Protein AF-A0A7X2JEH6-F1 (afdb_monomer_lite)

Sequence (187 aa):
MKEHSWDKGKVTNEATCKEKGEKTYTCSICGDTKKEAIAVKEHSWDKGKVTKEATCKEKGEKVYTCKVCGDTKKEAIAAKEHEWVVSDDTDKDGWKVVTKATTTKEGSKERVCSICGEKETAVIAKLSADPAKPGNTDNKNNTDNKKNTKSSTVKTGDTMNIAYLVVLLAAAGGAAVIAAGRRKKNK

Secondary structure (DSSP, 8-state):
-----B-S-EEEE---SSS-EEEEEEBTTT--EEEEEEPPPPP-B-S-EEEE---SSS-EEEEEEBTTT--EEEEEEPPPPPPBP--TTS-TTSPEEEE---SSS-EEEEEEBTTT--EEEEEEPPPP-PPP-------------------------------------------------PPPPP-

Radius of gyration: 36.44 Å; chains: 1; bounding box: 68×78×106 Å

pLDDT: mean 78.27, std 26.34, range [26.92, 98.62]

Structure (mmCIF, N/CA/C/O backbone):
data_AF-A0A7X2JEH6-F1
#
_entry.id   AF-A0A7X2JEH6-F1
#
loop_
_atom_site.group_PDB
_atom_site.id
_atom_site.type_symbol
_atom_site.label_atom_id
_atom_site.label_alt_id
_atom_site.label_comp_id
_atom_site.label_asym_id
_atom_site.label_entity_id
_atom_site.label_seq_id
_atom_site.pdbx_PDB_ins_code
_atom_site.Cartn_x
_atom_site.Cartn_y
_atom_site.Cartn_z
_atom_site.occupancy
_atom_site.B_iso_or_equiv
_atom_site.auth_seq_id
_atom_site.auth_comp_id
_atom_site.auth_asym_id
_atom_site.auth_atom_id
_atom_site.pdbx_PDB_model_num
ATOM 1 N N . MET A 1 1 ? -8.703 -6.199 59.018 1.00 57.69 1 MET A N 1
ATOM 2 C CA . MET A 1 1 ? -8.762 -6.348 57.550 1.00 57.69 1 MET A CA 1
ATOM 3 C C . MET A 1 1 ? -10.201 -6.703 57.215 1.00 57.69 1 MET A C 1
ATOM 5 O O . MET A 1 1 ? -10.672 -7.702 57.738 1.00 57.69 1 MET A O 1
ATOM 9 N N . LYS A 1 2 ? -10.947 -5.837 56.513 1.00 77.00 2 LYS A N 1
ATOM 10 C CA . LYS A 1 2 ? -12.317 -6.182 56.101 1.00 77.00 2 LYS A CA 1
ATOM 11 C C . LYS A 1 2 ? -12.208 -7.203 54.974 1.00 77.00 2 LYS A C 1
ATOM 13 O O . LYS A 1 2 ? -11.559 -6.936 53.967 1.00 77.00 2 LYS A O 1
ATOM 18 N N . GLU A 1 3 ? -12.773 -8.381 55.189 1.00 87.75 3 GLU A N 1
ATOM 19 C CA . GLU A 1 3 ? -12.906 -9.388 54.145 1.00 87.75 3 GLU A CA 1
ATOM 20 C C . GLU A 1 3 ? -14.008 -8.946 53.177 1.00 87.75 3 GLU A C 1
ATOM 22 O O . GLU A 1 3 ? -15.080 -8.510 53.602 1.00 87.75 3 GLU A O 1
ATOM 27 N N . HIS A 1 4 ? -13.727 -9.002 51.877 1.00 92.00 4 HIS A N 1
ATOM 28 C CA . HIS A 1 4 ? -14.673 -8.609 50.838 1.00 92.00 4 HIS A CA 1
ATOM 29 C C . HIS A 1 4 ? -15.179 -9.844 50.092 1.00 92.00 4 HIS A C 1
ATOM 31 O O . HIS A 1 4 ? -14.384 -10.673 49.652 1.00 92.00 4 HIS A O 1
ATOM 37 N N . SER A 1 5 ? -16.495 -9.916 49.882 1.00 95.38 5 SER A N 1
ATOM 38 C CA . SER A 1 5 ? -17.135 -10.886 48.988 1.00 95.38 5 SER A CA 1
ATOM 39 C C . SER A 1 5 ? -17.574 -10.164 47.714 1.00 95.38 5 SER A C 1
ATOM 41 O O . SER A 1 5 ? -18.642 -9.553 47.661 1.00 95.38 5 SER A O 1
ATOM 43 N N . TRP A 1 6 ? -16.695 -10.155 46.712 1.00 96.44 6 TRP A N 1
ATOM 44 C CA . TRP A 1 6 ? -16.954 -9.513 45.423 1.00 96.44 6 TRP A CA 1
ATOM 45 C C . TRP A 1 6 ? -17.914 -10.350 44.575 1.00 96.44 6 TRP A C 1
ATOM 47 O O . TRP A 1 6 ? -17.797 -11.574 44.518 1.00 96.44 6 TRP A O 1
ATOM 57 N N . ASP A 1 7 ? -18.838 -9.687 43.883 1.00 95.69 7 ASP A N 1
ATOM 58 C CA . ASP A 1 7 ? -19.673 -10.329 42.871 1.00 95.69 7 ASP A CA 1
ATOM 59 C C . ASP A 1 7 ? -18.871 -10.736 41.612 1.00 95.69 7 ASP A C 1
ATOM 61 O O . ASP A 1 7 ? -17.646 -10.625 41.537 1.00 95.69 7 ASP A O 1
ATOM 65 N N . LYS A 1 8 ? -19.567 -11.223 40.577 1.00 95.88 8 LYS A N 1
ATOM 66 C CA . LYS A 1 8 ? -18.934 -11.619 39.301 1.00 95.88 8 LYS A CA 1
ATOM 67 C C . LYS A 1 8 ? -18.445 -10.423 38.461 1.00 95.88 8 LYS A C 1
ATOM 69 O O . LYS A 1 8 ? -17.823 -10.627 37.408 1.00 95.88 8 LYS A O 1
ATOM 74 N N . GLY A 1 9 ? -18.733 -9.200 38.906 1.00 95.62 9 GLY A N 1
ATOM 75 C CA . GLY A 1 9 ? -18.524 -7.953 38.192 1.00 95.62 9 GLY A CA 1
ATOM 76 C C . GLY A 1 9 ? -19.468 -7.772 37.003 1.00 95.62 9 GLY A C 1
ATOM 77 O O . GLY A 1 9 ? -19.778 -8.712 36.268 1.00 95.62 9 GLY A O 1
ATOM 78 N N . LYS A 1 10 ? -19.873 -6.530 36.759 1.00 96.94 10 LYS A N 1
ATOM 79 C CA . LYS A 1 10 ? -20.707 -6.115 35.630 1.00 96.94 10 LYS A CA 1
ATOM 80 C C . LYS A 1 10 ? -19.918 -5.192 34.713 1.00 96.94 10 LYS A C 1
ATOM 82 O O . LYS A 1 10 ? -19.270 -4.262 35.184 1.00 96.94 10 LYS A O 1
ATOM 87 N N . VAL A 1 11 ? -19.989 -5.424 33.402 1.00 97.25 11 VAL A N 1
ATOM 88 C CA . VAL A 1 11 ? -19.463 -4.461 32.425 1.00 97.25 11 VAL A CA 1
ATOM 89 C C . VAL A 1 11 ? -20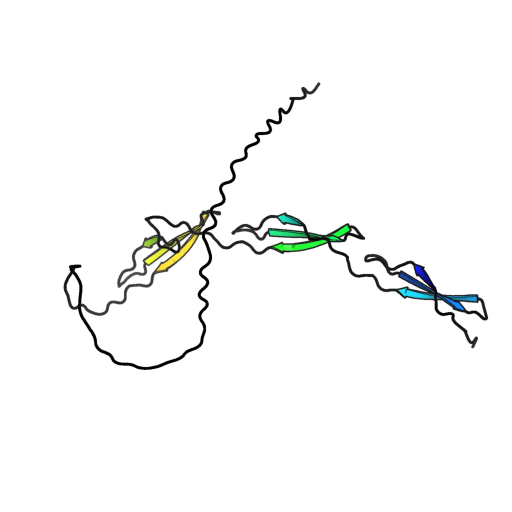.321 -3.199 32.505 1.00 97.25 11 VAL A C 1
ATOM 91 O O . VAL A 1 11 ? -21.534 -3.256 32.285 1.00 97.25 11 VAL A O 1
ATOM 94 N N . THR A 1 12 ? -19.698 -2.093 32.898 1.00 96.56 12 TH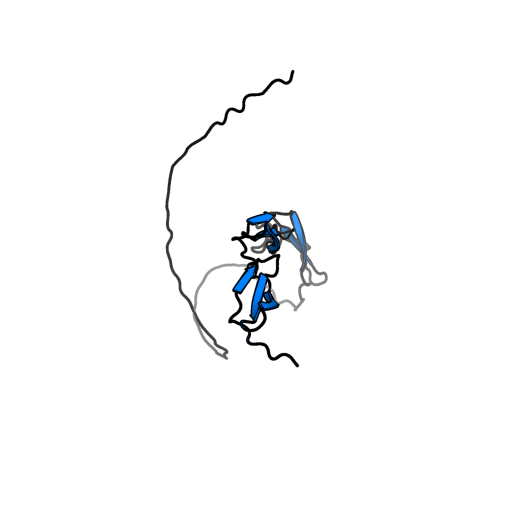R A N 1
ATOM 95 C CA . THR A 1 12 ? -20.327 -0.774 33.051 1.00 96.56 12 THR A CA 1
ATOM 96 C C . THR A 1 12 ? -20.019 0.137 31.874 1.00 96.56 12 THR A C 1
ATOM 98 O O . THR A 1 12 ? -20.843 0.985 31.547 1.00 96.56 12 THR A O 1
ATOM 101 N N . ASN A 1 13 ? -18.885 -0.078 31.204 1.00 95.56 13 ASN A N 1
ATOM 102 C CA . ASN A 1 13 ? -18.575 0.543 29.924 1.00 95.56 13 ASN A CA 1
ATOM 103 C C . ASN A 1 13 ? -18.015 -0.503 28.959 1.00 95.56 13 ASN A C 1
ATOM 105 O O . ASN A 1 13 ? -17.098 -1.251 29.311 1.00 95.56 13 ASN A O 1
ATOM 109 N N . GLU A 1 14 ? -18.550 -0.570 27.744 1.00 95.62 14 GLU A N 1
ATOM 110 C CA . GLU A 1 14 ? -18.027 -1.488 26.739 1.00 95.62 14 GLU A CA 1
ATOM 111 C C . GLU A 1 14 ? -16.725 -0.958 26.141 1.00 95.62 14 GLU A C 1
ATOM 113 O O . GLU A 1 14 ? -16.603 0.216 25.806 1.00 95.62 14 GLU A O 1
ATOM 118 N N . ALA A 1 15 ? -15.750 -1.846 25.950 1.00 96.50 15 ALA A N 1
ATOM 119 C CA . ALA A 1 15 ? -14.539 -1.481 25.231 1.00 96.50 15 ALA A CA 1
ATOM 120 C C . ALA A 1 15 ? -14.835 -1.222 23.746 1.00 96.50 15 ALA A C 1
ATOM 122 O O . ALA A 1 15 ? -15.567 -1.984 23.097 1.00 96.50 15 ALA A O 1
ATOM 123 N N . THR A 1 16 ? -14.194 -0.194 23.197 1.00 94.88 16 THR A N 1
ATOM 124 C CA . THR A 1 16 ? -14.160 0.115 21.762 1.00 94.88 16 THR A CA 1
ATOM 125 C C . THR A 1 16 ? -12.724 0.003 21.245 1.00 94.88 16 THR A C 1
ATOM 127 O O . THR A 1 16 ? -11.820 -0.386 21.982 1.00 94.88 16 THR A O 1
ATOM 130 N N . CYS A 1 17 ? -12.486 0.312 19.968 1.00 95.56 17 CYS A N 1
ATOM 131 C CA . CYS A 1 17 ? -11.122 0.364 19.426 1.00 95.56 17 CYS A CA 1
ATOM 132 C C . CYS A 1 17 ? -10.356 1.651 19.780 1.00 95.56 17 CYS A C 1
ATOM 134 O O . CYS A 1 17 ? -9.168 1.737 19.491 1.00 95.56 17 CYS A O 1
ATOM 136 N N . LYS A 1 18 ? -11.006 2.631 20.427 1.00 94.50 18 LYS A N 1
ATOM 137 C CA . LYS A 1 18 ? -10.361 3.850 20.954 1.00 94.50 18 LYS A CA 1
ATOM 138 C C . LYS A 1 18 ? -10.342 3.899 22.475 1.00 94.50 18 LYS A C 1
ATOM 140 O O . LYS A 1 18 ? -9.401 4.416 23.067 1.00 94.50 18 LYS A O 1
ATOM 145 N N . GLU A 1 19 ? -11.379 3.363 23.101 1.00 94.75 19 GLU A N 1
ATOM 146 C CA . GLU A 1 19 ? -11.627 3.532 24.526 1.00 94.75 19 GLU A CA 1
ATOM 147 C C . GLU A 1 19 ? -11.614 2.183 25.234 1.00 94.75 19 GLU A C 1
ATOM 149 O O . GLU A 1 19 ? -12.231 1.211 24.787 1.00 94.75 19 GLU A O 1
ATOM 154 N N . LYS A 1 20 ? -10.891 2.126 26.356 1.00 97.06 20 LYS A N 1
ATOM 155 C CA . LYS A 1 20 ? -10.929 0.974 27.256 1.00 97.06 20 LYS A CA 1
ATOM 156 C C . LYS A 1 20 ? -12.330 0.855 27.847 1.00 97.06 20 LYS A C 1
ATOM 158 O O . LYS A 1 20 ? -12.938 1.855 28.225 1.00 97.06 20 LYS A O 1
ATOM 163 N N . GLY A 1 21 ? -12.812 -0.375 27.956 1.00 96.88 21 GLY A N 1
ATOM 164 C CA . GLY A 1 21 ? -14.032 -0.657 28.701 1.00 96.88 21 GLY A CA 1
ATOM 165 C C . GLY A 1 21 ? -13.762 -0.681 30.202 1.00 96.88 21 GLY A C 1
ATOM 166 O O . GLY A 1 21 ? -12.620 -0.584 30.657 1.00 96.88 21 GLY A O 1
ATOM 167 N N . GLU A 1 22 ? -14.815 -0.877 30.980 1.00 98.12 22 GLU A N 1
ATOM 168 C CA . GLU A 1 22 ? -14.738 -0.950 32.433 1.00 98.12 22 GLU A CA 1
ATOM 169 C C . GLU A 1 22 ? -15.672 -2.037 32.961 1.00 98.12 22 GLU A C 1
ATOM 171 O O . GLU A 1 22 ? -16.829 -2.156 32.543 1.00 98.12 22 GLU A O 1
ATOM 176 N N . LYS A 1 23 ? -15.155 -2.828 33.901 1.00 98.06 23 LYS A N 1
ATOM 177 C CA . LYS A 1 23 ? -15.916 -3.799 34.676 1.00 98.06 23 LYS A CA 1
ATOM 178 C C . LYS A 1 23 ? -15.916 -3.377 36.139 1.00 98.06 23 LYS A C 1
ATOM 180 O O . LYS A 1 23 ? -14.855 -3.210 36.734 1.00 98.06 23 LYS A O 1
ATOM 185 N N . THR A 1 24 ? -17.100 -3.216 36.714 1.00 98.00 24 THR A N 1
ATOM 186 C CA . THR A 1 24 ? -17.278 -2.827 38.117 1.00 98.00 24 THR A CA 1
ATOM 187 C C . THR A 1 24 ? -17.723 -4.032 38.928 1.00 98.00 24 THR A C 1
ATOM 189 O O . THR A 1 24 ? -18.643 -4.738 38.520 1.00 98.00 24 THR A O 1
ATOM 192 N N . TYR A 1 25 ? -17.078 -4.257 40.066 1.00 97.44 25 TYR A N 1
ATOM 193 C CA . TYR A 1 25 ? -17.430 -5.284 41.040 1.00 97.44 25 TYR A CA 1
ATOM 194 C C . TYR A 1 25 ? -18.003 -4.620 42.275 1.00 97.44 25 TYR A C 1
ATOM 196 O O . TYR A 1 25 ? -17.475 -3.597 42.717 1.00 97.44 25 TYR A O 1
ATOM 204 N N . THR A 1 26 ? -19.019 -5.243 42.854 1.00 96.88 26 THR A N 1
ATOM 205 C CA . THR A 1 26 ? -19.667 -4.759 44.073 1.00 96.88 26 THR A CA 1
ATOM 206 C C . THR A 1 26 ? -19.508 -5.801 45.169 1.00 96.88 26 THR A C 1
ATOM 208 O O . THR A 1 26 ? -19.739 -6.991 44.946 1.00 96.88 26 THR A O 1
ATOM 211 N N . CYS A 1 27 ? -19.088 -5.370 46.357 1.00 96.69 27 CYS A N 1
ATOM 212 C CA . CYS A 1 27 ? -19.036 -6.239 47.525 1.00 96.69 27 CYS A CA 1
ATOM 213 C C . CYS A 1 27 ? -20.449 -6.433 48.082 1.00 96.69 27 CYS A C 1
ATOM 215 O O . CYS A 1 27 ? -21.100 -5.465 48.475 1.00 96.69 27 CYS A O 1
ATOM 217 N N . SER A 1 28 ? -20.910 -7.678 48.178 1.00 94.88 28 SER A N 1
ATOM 218 C CA . SER A 1 28 ? -22.249 -8.003 48.692 1.00 94.88 28 SER A CA 1
ATOM 219 C C . SER A 1 28 ? -22.417 -7.727 50.193 1.00 94.88 28 SER A C 1
ATOM 221 O O . SER A 1 28 ? -23.542 -7.590 50.664 1.00 94.88 28 SER A O 1
ATOM 223 N N . ILE A 1 29 ? -21.310 -7.626 50.939 1.00 94.75 29 ILE A N 1
ATOM 224 C CA . ILE A 1 29 ? -21.308 -7.437 52.398 1.00 94.75 29 ILE A CA 1
ATOM 225 C C . ILE A 1 29 ? -21.364 -5.950 52.779 1.00 94.75 29 ILE A C 1
ATOM 227 O O . ILE A 1 29 ? -22.093 -5.580 53.693 1.00 94.75 29 ILE A O 1
ATOM 231 N N . CYS A 1 30 ? -20.575 -5.094 52.117 1.00 94.56 30 CYS A N 1
ATOM 232 C CA . CYS A 1 30 ? -20.409 -3.684 52.504 1.00 94.56 30 CYS A CA 1
ATOM 233 C C . CYS A 1 30 ? -20.821 -2.664 51.435 1.00 94.56 30 CYS A C 1
ATOM 235 O O . CYS A 1 30 ? -20.855 -1.476 51.736 1.00 94.56 30 CYS A O 1
ATOM 237 N N . GLY A 1 31 ? -21.119 -3.095 50.206 1.00 93.81 31 GLY A N 1
ATOM 238 C CA . GLY A 1 31 ? -21.505 -2.203 49.108 1.00 93.81 31 GLY A CA 1
ATOM 239 C C . GLY A 1 31 ? -20.349 -1.453 48.437 1.00 93.81 31 GLY A C 1
ATOM 240 O O . GLY A 1 31 ? -20.587 -0.752 47.455 1.00 93.81 31 GLY A O 1
ATOM 241 N N . ASP A 1 32 ? -19.109 -1.612 48.912 1.00 95.88 32 ASP A N 1
ATOM 242 C CA . ASP A 1 32 ? -17.932 -1.022 48.265 1.00 95.88 32 ASP A CA 1
ATOM 243 C C . ASP A 1 32 ? -17.795 -1.511 46.818 1.00 95.88 32 ASP A C 1
ATOM 245 O O . ASP A 1 32 ? -18.173 -2.642 46.488 1.00 95.88 32 ASP A O 1
ATOM 249 N N . THR A 1 33 ? -17.206 -0.673 45.960 1.00 96.50 33 THR A N 1
ATOM 250 C CA . THR A 1 33 ? -16.983 -0.999 44.548 1.00 96.50 33 THR A CA 1
ATOM 251 C C . THR A 1 33 ? -15.508 -0.956 44.179 1.00 96.50 33 THR A C 1
ATOM 253 O O . THR A 1 33 ? -14.739 -0.143 44.693 1.00 96.50 33 THR A O 1
ATOM 256 N N . LYS A 1 34 ? -15.111 -1.826 43.248 1.00 95.94 34 LYS A N 1
ATOM 257 C CA . LYS A 1 34 ? -13.814 -1.746 42.565 1.00 95.94 34 LYS A CA 1
ATOM 258 C C . LYS A 1 34 ? -14.006 -1.823 41.057 1.00 95.94 34 LYS A C 1
ATOM 260 O O . LYS A 1 34 ? -14.942 -2.462 40.577 1.00 95.94 34 LYS A O 1
ATOM 265 N N . LYS A 1 35 ? -13.105 -1.189 40.314 1.00 97.56 35 LYS A N 1
ATOM 266 C CA . LYS A 1 35 ? -13.140 -1.110 38.851 1.00 97.56 35 LYS A CA 1
ATOM 267 C C . LYS A 1 35 ? -11.915 -1.789 38.261 1.00 97.56 35 LYS A C 1
ATOM 269 O O . LYS A 1 35 ? -10.803 -1.594 38.744 1.00 97.56 35 LYS A O 1
ATOM 274 N N . GLU A 1 36 ? -12.127 -2.556 37.203 1.00 97.69 36 GLU A N 1
ATOM 275 C CA . GLU A 1 36 ? -11.070 -3.161 36.397 1.00 97.69 36 GLU A CA 1
ATOM 276 C C . GLU A 1 36 ? -11.237 -2.722 34.940 1.00 97.69 36 GLU A C 1
ATOM 278 O O . GLU A 1 36 ? -12.339 -2.742 34.385 1.00 97.69 36 GLU A O 1
ATOM 283 N N . ALA A 1 37 ? -10.135 -2.302 34.321 1.00 97.56 37 ALA A N 1
ATOM 284 C CA . ALA A 1 37 ? -10.135 -1.856 32.934 1.00 97.56 37 ALA A CA 1
ATOM 285 C C . ALA A 1 37 ? -10.199 -3.049 31.972 1.00 97.56 37 ALA A C 1
ATOM 287 O O . ALA A 1 37 ? -9.477 -4.033 32.130 1.00 97.56 37 ALA A O 1
ATOM 288 N N . ILE A 1 38 ? -11.012 -2.922 30.927 1.00 97.56 38 ILE A N 1
ATOM 289 C CA . ILE A 1 38 ? -11.079 -3.864 29.807 1.00 97.56 38 ILE A CA 1
ATOM 290 C C . ILE A 1 38 ? -10.259 -3.269 28.661 1.00 97.56 38 ILE A C 1
ATOM 292 O O . ILE A 1 38 ? -10.460 -2.112 28.288 1.00 97.56 38 ILE A O 1
ATOM 296 N N . ALA A 1 39 ? -9.323 -4.041 28.106 1.00 97.44 39 ALA A N 1
ATOM 297 C CA . ALA A 1 39 ? -8.496 -3.592 26.988 1.00 97.44 39 ALA A CA 1
ATOM 298 C C . ALA A 1 39 ? -9.346 -3.174 25.775 1.00 97.44 39 ALA A C 1
ATOM 300 O O . ALA A 1 39 ? -10.467 -3.652 25.589 1.00 97.44 39 ALA A O 1
ATOM 301 N N . VAL A 1 40 ? -8.797 -2.278 24.953 1.00 97.44 40 VAL A N 1
ATOM 302 C CA . VAL A 1 40 ? -9.432 -1.868 23.696 1.00 97.44 40 VAL A CA 1
ATOM 303 C C . VAL A 1 40 ? -9.620 -3.068 22.770 1.00 97.44 40 VAL A C 1
ATOM 305 O O . VAL A 1 40 ? -8.843 -4.023 22.793 1.00 97.44 40 VAL A O 1
ATOM 308 N N . LYS A 1 41 ? -10.655 -3.003 21.938 1.00 96.38 41 LYS A N 1
ATOM 309 C CA . LYS A 1 41 ? -10.872 -3.966 20.856 1.00 96.38 41 LYS A CA 1
ATOM 310 C C . LYS A 1 41 ? -9.960 -3.635 19.676 1.00 96.38 41 LYS A C 1
ATOM 312 O O . LYS A 1 41 ? -9.564 -2.488 19.486 1.00 96.38 41 LYS A O 1
ATOM 317 N N . GLU A 1 42 ? -9.680 -4.622 18.839 1.00 96.62 42 GLU A N 1
ATOM 318 C CA . GLU A 1 42 ? -9.003 -4.368 17.569 1.00 96.62 42 GLU A CA 1
ATOM 319 C C . GLU A 1 42 ? -9.879 -3.525 16.627 1.00 96.62 42 GLU A C 1
ATOM 321 O O . GLU A 1 42 ? -11.114 -3.544 16.693 1.00 96.62 42 GLU A O 1
ATOM 326 N N . HIS A 1 43 ? -9.244 -2.768 15.730 1.00 97.50 43 HIS A N 1
ATOM 327 C CA . HIS A 1 43 ? -9.971 -2.005 14.719 1.00 97.50 43 HIS A CA 1
ATOM 328 C C . HIS A 1 43 ? -10.664 -2.937 13.715 1.00 97.50 43 HIS A C 1
ATOM 330 O O . HIS A 1 43 ? -10.052 -3.836 13.139 1.00 97.50 43 HIS A O 1
ATOM 336 N N . SER A 1 44 ? -11.935 -2.654 13.429 1.00 96.94 44 SER A N 1
ATOM 337 C CA . SER A 1 44 ? -12.685 -3.303 12.352 1.00 96.94 44 SER A CA 1
ATOM 338 C C . SER A 1 44 ? -12.493 -2.530 11.047 1.00 96.94 44 SER A C 1
ATOM 340 O O . SER A 1 44 ? -13.256 -1.615 10.731 1.00 96.94 44 SER A O 1
ATOM 342 N N . TRP A 1 45 ? -11.432 -2.856 10.311 1.00 98.19 45 TRP A N 1
ATOM 343 C CA . TRP A 1 45 ? -11.108 -2.205 9.040 1.00 98.19 45 TRP A CA 1
ATOM 344 C C . TRP A 1 45 ? -12.117 -2.554 7.929 1.00 98.19 45 TRP A C 1
ATOM 346 O O . TRP A 1 45 ? -12.699 -3.642 7.888 1.00 98.19 45 TRP A O 1
ATOM 356 N N . ASP A 1 46 ? -12.348 -1.619 7.009 1.00 98.00 46 ASP A N 1
ATOM 357 C CA . ASP A 1 46 ? -13.062 -1.869 5.757 1.00 98.00 46 ASP A CA 1
ATOM 358 C C . ASP A 1 46 ? -12.208 -2.636 4.728 1.00 98.00 46 ASP A C 1
ATOM 360 O O . ASP A 1 46 ? -11.135 -3.154 5.031 1.00 98.00 46 ASP A O 1
ATOM 364 N N . LYS A 1 47 ? -12.708 -2.764 3.491 1.00 97.81 47 LYS A N 1
ATOM 365 C CA . LYS A 1 47 ? -11.985 -3.453 2.404 1.00 97.81 47 LYS A CA 1
ATOM 366 C C . LYS A 1 47 ? -10.787 -2.650 1.868 1.00 97.81 47 LYS A C 1
ATOM 368 O O . LYS A 1 47 ? -10.047 -3.145 1.012 1.00 97.81 47 LYS A O 1
ATOM 373 N N . GLY A 1 48 ? -10.616 -1.421 2.345 1.00 97.94 48 GLY A N 1
ATOM 374 C CA . GLY A 1 48 ? -9.690 -0.443 1.815 1.00 97.94 48 GLY A CA 1
ATOM 375 C C . GLY A 1 48 ? -10.113 0.103 0.454 1.00 97.94 48 GLY A C 1
ATOM 376 O O . GLY A 1 48 ? -10.723 -0.583 -0.370 1.00 97.94 48 GLY A O 1
ATOM 377 N N . LYS A 1 49 ? -9.733 1.347 0.186 1.00 98.00 49 LYS A N 1
ATOM 378 C CA . LYS A 1 49 ? -9.924 2.031 -1.091 1.00 98.00 49 LYS A CA 1
ATOM 379 C C . LYS A 1 49 ? -8.571 2.434 -1.657 1.00 98.00 49 LYS A C 1
ATOM 381 O O . LYS A 1 49 ? -7.769 3.032 -0.946 1.00 98.00 49 LYS A O 1
ATOM 386 N N . VAL A 1 50 ? -8.329 2.149 -2.936 1.00 98.25 50 VAL A N 1
ATOM 387 C CA . VAL A 1 50 ? -7.168 2.715 -3.636 1.00 98.25 50 VAL A CA 1
ATOM 388 C C . VAL A 1 50 ? -7.395 4.221 -3.776 1.00 98.25 50 VAL A C 1
ATOM 390 O O . VAL A 1 50 ? -8.403 4.672 -4.336 1.00 98.25 50 VAL A O 1
ATOM 393 N N . THR A 1 51 ? -6.510 5.001 -3.163 1.00 97.94 51 THR A N 1
ATOM 394 C CA . THR A 1 51 ? -6.521 6.471 -3.196 1.00 97.94 51 THR A CA 1
ATOM 395 C C . THR A 1 51 ? -5.499 7.009 -4.182 1.00 97.94 51 THR A C 1
ATOM 397 O O . THR A 1 51 ? -5.698 8.094 -4.723 1.00 97.94 51 THR A O 1
ATOM 400 N N . LYS A 1 52 ? -4.446 6.233 -4.454 1.00 97.69 52 LYS A N 1
ATOM 401 C CA . LYS A 1 52 ? -3.439 6.528 -5.466 1.00 97.69 52 LYS A CA 1
ATOM 402 C C . LYS A 1 52 ? -3.116 5.254 -6.238 1.00 97.69 52 LYS A C 1
ATOM 404 O O . LYS A 1 52 ? -2.651 4.280 -5.653 1.00 97.69 52 LYS A O 1
ATOM 409 N N . GLU A 1 53 ? -3.362 5.261 -7.541 1.00 97.00 53 GLU A N 1
ATOM 410 C CA . GLU A 1 53 ? -2.970 4.154 -8.414 1.00 97.00 53 GLU A CA 1
ATOM 411 C C . GLU A 1 53 ? -1.443 4.080 -8.526 1.00 97.00 53 GLU A C 1
ATOM 413 O O . GLU A 1 53 ? -0.763 5.106 -8.594 1.00 97.00 53 GLU A O 1
ATOM 418 N N . ALA A 1 54 ? -0.902 2.864 -8.545 1.00 97.56 54 ALA A N 1
ATOM 419 C CA . ALA A 1 54 ? 0.524 2.662 -8.763 1.00 97.56 54 ALA A CA 1
ATOM 420 C C . ALA A 1 54 ? 0.890 2.873 -10.239 1.00 97.56 54 ALA A C 1
ATOM 422 O O . ALA A 1 54 ? 0.188 2.412 -11.147 1.00 97.56 54 ALA A O 1
ATOM 423 N N . THR A 1 55 ? 2.030 3.519 -10.469 1.00 95.50 55 THR A N 1
ATOM 424 C CA . THR A 1 55 ? 2.653 3.686 -11.788 1.00 95.50 55 THR A CA 1
ATOM 425 C C . THR A 1 55 ? 4.029 3.026 -11.789 1.00 95.50 55 THR A C 1
ATOM 427 O O . THR A 1 55 ? 4.481 2.542 -10.753 1.00 95.50 55 THR A O 1
ATOM 430 N N . CYS A 1 56 ? 4.715 2.990 -12.932 1.00 95.81 56 CYS A N 1
ATOM 431 C CA . CYS A 1 56 ? 6.091 2.486 -12.987 1.00 95.81 56 CYS A CA 1
ATOM 432 C C . CYS A 1 56 ? 7.115 3.407 -12.304 1.00 95.81 56 CYS A C 1
ATOM 434 O O . CYS A 1 56 ? 8.223 2.981 -12.014 1.00 95.81 56 CYS A O 1
ATOM 436 N N . LYS A 1 57 ? 6.736 4.655 -11.995 1.00 94.44 57 LYS A N 1
ATOM 437 C CA . LYS A 1 57 ? 7.598 5.626 -11.306 1.00 94.44 57 LYS A CA 1
ATOM 438 C C . LYS A 1 57 ? 7.244 5.795 -9.832 1.00 94.44 57 LYS A C 1
ATOM 440 O O . LYS A 1 57 ? 8.101 6.103 -9.008 1.00 94.44 57 LYS A O 1
ATOM 445 N N . GLU A 1 58 ? 5.971 5.623 -9.491 1.00 95.69 58 GLU A N 1
ATOM 446 C CA . GLU A 1 58 ? 5.456 5.925 -8.163 1.00 95.69 58 GLU A CA 1
ATOM 447 C C . GLU A 1 58 ? 4.654 4.761 -7.591 1.00 95.69 58 GLU A C 1
ATOM 449 O O . GLU A 1 58 ? 3.769 4.199 -8.240 1.00 95.69 58 GLU A O 1
ATOM 454 N N . LYS A 1 59 ? 4.918 4.456 -6.319 1.00 97.75 59 LYS A N 1
ATOM 455 C CA . LYS A 1 59 ? 4.073 3.563 -5.526 1.00 97.75 59 LYS A CA 1
ATOM 456 C C . LYS A 1 59 ? 2.659 4.143 -5.413 1.00 97.75 59 LYS A C 1
ATOM 458 O O . LYS A 1 59 ? 2.481 5.354 -5.251 1.00 97.75 59 LYS A O 1
ATOM 463 N N . GLY A 1 60 ? 1.672 3.257 -5.471 1.00 97.94 60 GLY A N 1
ATOM 464 C CA . GLY A 1 60 ? 0.285 3.582 -5.166 1.00 97.94 60 GLY A CA 1
ATOM 465 C C . GLY A 1 60 ? 0.012 3.565 -3.661 1.00 97.94 60 GLY A C 1
ATOM 466 O O . GLY A 1 60 ? 0.885 3.257 -2.848 1.00 97.94 60 GLY A O 1
ATOM 467 N N . GLU A 1 61 ? -1.223 3.865 -3.281 1.00 98.56 61 GLU A N 1
ATOM 468 C CA . GLU A 1 61 ? -1.677 3.912 -1.892 1.00 98.56 61 GLU A CA 1
ATOM 469 C C . GLU A 1 61 ? -3.096 3.349 -1.774 1.00 98.56 61 GLU A C 1
ATOM 471 O O . GLU A 1 61 ? -3.995 3.695 -2.550 1.00 98.56 61 GLU A O 1
ATOM 476 N N . LYS A 1 62 ? -3.294 2.499 -0.764 1.00 98.56 62 LYS A N 1
ATOM 477 C CA . LYS A 1 62 ? -4.597 2.002 -0.331 1.00 98.56 62 LYS A CA 1
ATOM 478 C C . LYS A 1 62 ? -4.872 2.465 1.094 1.00 98.56 62 LYS A C 1
ATOM 480 O O . LYS A 1 62 ? -4.038 2.285 1.978 1.00 98.56 62 LYS A O 1
ATOM 485 N N . VAL A 1 63 ? -6.047 3.036 1.324 1.00 98.62 63 VAL A N 1
ATOM 486 C CA . VAL A 1 63 ? -6.469 3.539 2.636 1.00 98.62 63 VAL A CA 1
ATOM 487 C C . VAL A 1 63 ? -7.588 2.672 3.174 1.00 98.62 63 VAL A C 1
ATOM 489 O O . VAL A 1 63 ? -8.578 2.460 2.480 1.00 98.62 63 VAL A O 1
ATOM 492 N N . TYR A 1 64 ? -7.439 2.204 4.408 1.00 98.56 64 TYR A N 1
ATOM 493 C CA . TYR A 1 64 ? -8.470 1.481 5.144 1.00 98.56 64 TYR A CA 1
ATOM 494 C C . TYR A 1 64 ? -9.069 2.389 6.196 1.0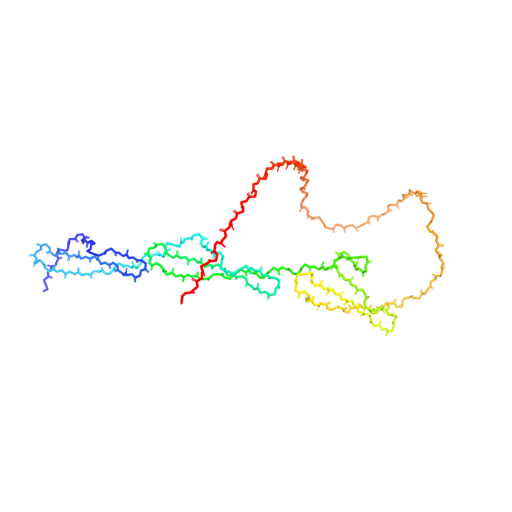0 98.56 64 TYR A C 1
ATOM 496 O O . TYR A 1 64 ? -8.334 3.114 6.865 1.00 98.56 64 TYR A O 1
ATOM 504 N N . THR A 1 65 ? -10.380 2.292 6.377 1.00 98.38 65 THR A N 1
ATOM 505 C CA . THR A 1 65 ? -11.106 3.042 7.405 1.00 98.38 65 THR A CA 1
ATOM 506 C C . THR A 1 65 ? -11.696 2.077 8.416 1.00 98.38 65 THR A C 1
ATOM 508 O O . THR A 1 65 ? -12.324 1.082 8.047 1.00 98.38 65 THR A O 1
ATOM 511 N N . CYS A 1 66 ? -11.496 2.341 9.705 1.00 98.06 66 CYS A N 1
ATOM 512 C CA . CYS A 1 66 ? -12.161 1.578 10.746 1.00 98.06 66 CYS A CA 1
ATOM 513 C C . CYS A 1 66 ? -13.647 1.943 10.763 1.00 98.06 66 CYS A C 1
ATOM 515 O O . CYS A 1 66 ? -14.014 3.097 10.982 1.00 98.06 66 CYS A O 1
ATOM 517 N N . LYS A 1 67 ? -14.510 0.941 10.593 1.00 96.56 67 LYS A N 1
ATOM 518 C CA . LYS A 1 67 ? -15.970 1.112 10.537 1.00 96.56 67 LYS A CA 1
ATOM 519 C C . LYS A 1 67 ? -16.582 1.572 11.860 1.00 96.56 67 LYS A C 1
ATOM 521 O O . LYS A 1 67 ? -17.722 2.016 11.871 1.00 96.56 67 LYS A O 1
ATOM 526 N N . VAL A 1 68 ? -15.847 1.420 12.962 1.00 94.88 68 VAL A N 1
ATOM 527 C CA . VAL A 1 68 ? -16.318 1.754 14.313 1.00 94.88 68 VAL A CA 1
ATOM 528 C C . VAL A 1 68 ? -15.916 3.174 14.705 1.00 94.88 68 VAL A C 1
ATOM 530 O O . VAL A 1 68 ? -16.753 3.926 15.185 1.00 94.88 68 VAL A O 1
ATOM 533 N N . CYS A 1 69 ? -14.647 3.551 14.518 1.00 95.50 69 CYS A N 1
ATOM 534 C CA . CYS A 1 69 ? -14.106 4.805 15.056 1.00 95.50 69 CYS A CA 1
ATOM 535 C C . CYS A 1 69 ? -13.669 5.835 14.006 1.00 95.50 69 CYS A C 1
ATOM 537 O O . CYS A 1 69 ? -13.249 6.931 14.387 1.00 95.50 69 CYS A O 1
ATOM 539 N N . GLY A 1 70 ? -13.705 5.480 12.718 1.00 96.44 70 GLY A N 1
ATOM 540 C CA . GLY A 1 70 ? -13.298 6.350 11.613 1.00 96.44 70 GLY A CA 1
ATOM 541 C C . GLY A 1 70 ? -11.788 6.537 11.443 1.00 96.44 70 GLY A C 1
ATOM 542 O O . GLY A 1 70 ? -11.381 7.258 10.536 1.00 96.44 70 GLY A O 1
ATOM 543 N N . ASP A 1 71 ? -10.951 5.902 12.270 1.00 97.31 71 ASP A N 1
ATOM 544 C CA . ASP A 1 71 ? -9.497 5.973 12.086 1.00 97.31 71 ASP A CA 1
ATOM 545 C C . ASP A 1 71 ? -9.091 5.370 10.750 1.00 97.31 71 ASP A C 1
ATOM 547 O O . ASP A 1 71 ? -9.770 4.488 10.215 1.00 97.31 71 ASP A O 1
ATOM 551 N N . THR A 1 72 ? -7.959 5.832 10.225 1.00 97.94 72 THR A N 1
ATOM 552 C CA . THR A 1 72 ? -7.448 5.370 8.939 1.00 97.94 72 THR A CA 1
ATOM 553 C C . THR A 1 72 ? -6.058 4.778 9.073 1.00 97.94 72 THR A C 1
ATOM 555 O O . THR A 1 72 ? -5.245 5.230 9.878 1.00 97.94 72 THR A O 1
ATOM 558 N N . LYS A 1 73 ? -5.776 3.766 8.252 1.00 97.75 73 LYS A N 1
ATOM 559 C CA . LYS A 1 73 ? -4.417 3.269 8.021 1.00 97.75 73 LYS A CA 1
ATOM 560 C C . LYS A 1 73 ? -4.122 3.232 6.529 1.00 97.75 73 LYS A C 1
ATOM 562 O O . LYS A 1 73 ? -5.024 3.032 5.714 1.00 97.75 73 LYS A O 1
ATOM 567 N N . LYS A 1 74 ? -2.853 3.418 6.181 1.00 98.31 74 LYS A N 1
ATOM 568 C CA . LYS A 1 74 ? -2.370 3.460 4.800 1.00 98.31 74 LYS A CA 1
ATOM 569 C C . LYS A 1 74 ? -1.463 2.272 4.532 1.00 98.31 74 LYS A C 1
ATOM 571 O O . LYS A 1 74 ? -0.599 1.963 5.346 1.00 98.31 74 LYS A O 1
ATOM 576 N N . GLU A 1 75 ? -1.637 1.649 3.378 1.00 98.25 75 GLU A N 1
ATOM 577 C CA . GLU A 1 75 ? -0.743 0.616 2.864 1.00 98.25 75 GLU A CA 1
ATOM 578 C C . GLU A 1 75 ? -0.248 1.028 1.477 1.00 98.25 75 GLU A C 1
ATOM 580 O O . GLU A 1 75 ? -1.022 1.474 0.625 1.00 98.25 75 GLU A O 1
ATOM 585 N N . ALA A 1 76 ? 1.061 0.904 1.259 1.00 98.06 76 ALA A N 1
ATOM 586 C CA . ALA A 1 76 ? 1.672 1.209 -0.026 1.00 98.06 76 ALA A CA 1
ATOM 587 C C . ALA A 1 76 ? 1.403 0.077 -1.025 1.00 98.06 76 ALA A C 1
ATOM 589 O O . ALA A 1 76 ? 1.574 -1.098 -0.707 1.00 98.06 76 ALA A O 1
ATOM 590 N N . ILE A 1 77 ? 1.042 0.443 -2.252 1.00 98.12 77 ILE A N 1
ATOM 591 C CA . ILE A 1 77 ? 0.951 -0.477 -3.387 1.00 98.12 77 ILE A CA 1
ATOM 592 C C . ILE A 1 77 ? 2.264 -0.351 -4.159 1.00 98.12 77 ILE A C 1
ATOM 594 O O . ILE A 1 77 ? 2.675 0.762 -4.490 1.00 98.12 77 ILE A O 1
ATOM 598 N N . ALA A 1 78 ? 2.946 -1.468 -4.420 1.00 97.50 78 ALA A N 1
ATOM 599 C CA . ALA A 1 78 ? 4.211 -1.455 -5.152 1.00 97.50 78 ALA A CA 1
ATOM 600 C C . ALA A 1 78 ? 4.068 -0.748 -6.511 1.00 97.50 78 ALA A C 1
ATOM 602 O O . ALA A 1 78 ? 3.010 -0.808 -7.139 1.00 97.50 78 ALA A O 1
ATOM 603 N N . ALA A 1 79 ? 5.133 -0.068 -6.941 1.00 97.12 79 ALA A N 1
ATOM 604 C CA . ALA A 1 79 ? 5.202 0.484 -8.288 1.00 97.12 79 ALA A CA 1
ATOM 605 C C . ALA A 1 79 ? 5.069 -0.653 -9.310 1.00 97.12 79 ALA A C 1
ATOM 607 O O . ALA A 1 79 ? 5.467 -1.789 -9.045 1.00 97.12 79 ALA A O 1
ATOM 608 N N . LYS A 1 80 ? 4.486 -0.340 -10.463 1.00 96.25 80 LYS A N 1
ATOM 609 C CA . LYS A 1 80 ? 4.412 -1.288 -11.575 1.00 96.25 80 LYS A CA 1
ATOM 610 C C . LYS A 1 80 ? 5.801 -1.466 -12.182 1.00 96.25 80 LYS A C 1
ATOM 612 O O . LYS A 1 80 ? 6.659 -0.600 -12.043 1.00 96.25 80 LYS A O 1
ATOM 617 N N . GLU A 1 81 ? 6.016 -2.571 -12.874 1.00 94.75 81 GLU A N 1
ATOM 618 C CA . GLU A 1 81 ? 7.227 -2.723 -13.675 1.00 94.75 81 GLU A CA 1
ATOM 619 C C . GLU A 1 81 ? 7.174 -1.799 -14.899 1.00 94.75 81 GLU A C 1
ATOM 621 O O . GLU A 1 81 ? 6.097 -1.381 -15.340 1.00 94.75 81 GLU A O 1
ATOM 626 N N . HIS A 1 82 ? 8.344 -1.443 -15.429 1.00 95.25 82 HIS A N 1
ATOM 627 C CA . HIS A 1 82 ? 8.415 -0.695 -16.677 1.00 95.25 82 HIS A CA 1
ATOM 628 C C . HIS A 1 82 ? 7.964 -1.571 -17.840 1.00 95.25 82 HIS A C 1
ATOM 630 O O . HIS A 1 82 ? 8.461 -2.678 -18.039 1.00 95.25 82 HIS A O 1
ATOM 636 N N . GLU A 1 83 ? 7.059 -1.029 -18.642 1.00 95.69 83 GLU A N 1
ATOM 637 C CA . GLU A 1 83 ? 6.698 -1.592 -19.934 1.00 95.69 83 GLU A CA 1
ATOM 638 C C . GLU A 1 83 ? 7.611 -0.979 -20.997 1.00 95.69 83 GLU A C 1
ATOM 640 O O . GLU A 1 83 ? 7.643 0.243 -21.148 1.00 95.69 83 GLU A O 1
ATOM 645 N N . TRP A 1 84 ? 8.405 -1.800 -21.681 1.00 97.12 84 TRP A N 1
ATOM 646 C CA . TRP A 1 84 ? 9.431 -1.340 -22.622 1.00 97.12 84 TRP A CA 1
ATOM 647 C C . TRP A 1 84 ? 8.898 -1.269 -24.053 1.00 97.12 84 TRP A C 1
ATOM 649 O O . TRP A 1 84 ? 8.123 -2.121 -24.480 1.00 97.12 84 TRP A O 1
ATOM 659 N N . VAL A 1 85 ? 9.334 -0.261 -24.813 1.00 96.62 85 VAL A N 1
ATOM 660 C CA . VAL A 1 85 ? 8.944 -0.092 -26.220 1.00 96.62 85 VAL A CA 1
ATOM 661 C C . VAL A 1 85 ? 9.577 -1.184 -27.090 1.00 96.62 85 VAL A C 1
ATOM 663 O O . VAL A 1 85 ? 10.797 -1.232 -27.260 1.00 96.62 85 VAL A O 1
ATOM 666 N N . VAL A 1 86 ? 8.732 -2.023 -27.693 1.00 97.44 86 VAL A N 1
ATOM 667 C CA . VAL A 1 86 ? 9.117 -3.026 -28.696 1.00 97.44 86 VAL A CA 1
ATOM 668 C C . VAL A 1 86 ? 8.689 -2.543 -30.084 1.00 97.44 86 VAL A C 1
ATOM 670 O O . VAL A 1 86 ? 7.535 -2.176 -30.291 1.00 97.44 86 VAL A O 1
ATOM 673 N N . SER A 1 87 ? 9.631 -2.499 -31.022 1.00 95.50 87 SER A N 1
ATOM 674 C CA . SER A 1 87 ? 9.475 -1.973 -32.384 1.00 95.50 87 SER A CA 1
ATOM 675 C C . SER A 1 87 ? 10.458 -2.666 -33.330 1.00 95.50 87 SER A C 1
ATOM 677 O O . SER A 1 87 ? 11.319 -3.407 -32.865 1.00 95.50 87 SER A O 1
ATOM 679 N N . ASP A 1 88 ? 10.392 -2.378 -34.631 1.00 96.81 88 ASP A N 1
ATOM 680 C CA . ASP A 1 88 ? 11.318 -2.950 -35.626 1.00 96.81 88 ASP A CA 1
ATOM 681 C C . ASP A 1 88 ? 12.801 -2.624 -35.340 1.00 96.81 88 ASP A C 1
ATOM 683 O O . ASP A 1 88 ? 13.695 -3.367 -35.744 1.00 96.81 88 ASP A O 1
ATOM 687 N N . ASP A 1 89 ? 13.064 -1.543 -34.597 1.00 94.25 89 ASP A N 1
ATOM 688 C CA . ASP A 1 89 ? 14.406 -1.103 -34.196 1.00 94.25 89 ASP A CA 1
ATOM 689 C C . ASP A 1 89 ? 14.881 -1.689 -32.852 1.00 94.25 89 ASP A C 1
ATOM 691 O O . ASP A 1 89 ? 15.995 -1.386 -32.405 1.00 94.25 89 ASP A O 1
ATOM 695 N N . THR A 1 90 ? 14.047 -2.471 -32.162 1.00 96.81 90 THR A N 1
ATOM 696 C CA . THR A 1 90 ? 14.359 -3.031 -30.841 1.00 96.81 90 THR A CA 1
ATOM 697 C C . THR A 1 90 ? 14.217 -4.546 -30.805 1.00 96.81 90 THR A C 1
ATOM 699 O O . THR A 1 90 ? 13.541 -5.160 -31.625 1.00 96.81 90 THR A O 1
ATOM 702 N N . ASP A 1 91 ? 14.902 -5.182 -29.854 1.00 96.00 91 ASP A N 1
ATOM 703 C CA . ASP A 1 91 ? 14.681 -6.598 -29.579 1.00 96.00 91 ASP A CA 1
ATOM 704 C C . ASP A 1 91 ? 13.355 -6.838 -28.828 1.00 96.00 91 ASP A C 1
ATOM 706 O O . ASP A 1 91 ? 12.645 -5.911 -28.431 1.00 96.00 91 ASP A O 1
ATOM 710 N N . LYS A 1 92 ? 13.026 -8.116 -28.605 1.00 95.62 92 LYS A N 1
ATOM 711 C CA . LYS A 1 92 ? 11.819 -8.547 -27.876 1.00 95.62 92 LYS A CA 1
ATOM 712 C C . LYS A 1 92 ? 11.716 -7.998 -26.445 1.00 95.62 92 LYS A C 1
ATOM 714 O O . LYS A 1 92 ? 10.629 -8.003 -25.880 1.00 95.62 92 LYS A O 1
ATOM 719 N N . ASP A 1 93 ? 12.837 -7.567 -25.869 1.00 95.50 93 ASP A N 1
ATOM 720 C CA . ASP A 1 93 ? 12.946 -7.034 -24.512 1.00 95.50 93 ASP A CA 1
ATOM 721 C C . ASP A 1 93 ? 13.043 -5.487 -24.523 1.00 95.50 93 ASP 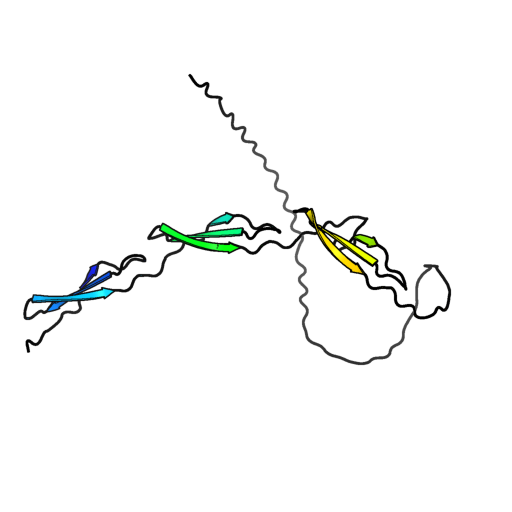A C 1
ATOM 723 O O . ASP A 1 93 ? 13.288 -4.859 -23.485 1.00 95.50 93 ASP A O 1
ATOM 727 N N . GLY A 1 94 ? 12.845 -4.873 -25.699 1.00 96.88 94 GLY A N 1
ATOM 728 C CA . GLY A 1 94 ? 12.806 -3.434 -25.941 1.00 96.88 94 GLY A CA 1
ATOM 729 C C . GLY A 1 94 ? 14.172 -2.768 -26.107 1.00 96.88 94 GLY A C 1
ATOM 730 O O . GLY A 1 94 ? 14.243 -1.540 -26.164 1.00 96.88 94 GLY A O 1
ATOM 731 N N . TRP A 1 95 ? 15.267 -3.531 -26.186 1.00 97.94 95 TRP A N 1
ATOM 732 C CA . TRP A 1 95 ? 16.601 -2.956 -26.335 1.00 97.94 95 TRP A CA 1
ATOM 733 C C . TRP A 1 95 ? 16.918 -2.578 -27.778 1.00 97.94 95 TRP A C 1
ATOM 735 O O . TRP A 1 95 ? 16.896 -3.403 -28.687 1.00 97.94 95 TRP A O 1
ATOM 745 N N . LYS A 1 96 ? 17.339 -1.330 -27.952 1.00 97.69 96 LYS A N 1
ATOM 746 C CA . LYS A 1 96 ? 17.953 -0.776 -29.153 1.00 97.69 96 LYS A CA 1
ATOM 747 C C . LYS A 1 96 ? 19.465 -0.754 -28.997 1.00 97.69 96 LYS A C 1
ATOM 749 O O . LYS A 1 96 ? 19.976 -0.140 -28.062 1.00 97.69 96 LYS A O 1
ATOM 754 N N . VAL A 1 97 ? 20.211 -1.351 -29.922 1.00 97.31 97 VAL A N 1
ATOM 755 C CA . VAL A 1 97 ? 21.670 -1.158 -29.967 1.00 97.31 97 VAL A CA 1
ATOM 756 C C . VAL A 1 97 ? 21.961 0.274 -30.419 1.00 97.31 97 VAL A C 1
ATOM 758 O O . VAL A 1 97 ? 21.592 0.665 -31.522 1.00 97.31 97 VAL A O 1
ATOM 761 N N . VAL A 1 98 ? 22.631 1.053 -29.569 1.00 96.88 98 VAL A N 1
ATOM 762 C CA . VAL A 1 98 ? 23.033 2.440 -29.861 1.00 96.88 98 VAL A CA 1
ATOM 763 C C . VAL A 1 98 ? 24.431 2.460 -30.461 1.00 96.88 98 VAL A C 1
ATOM 765 O O . VAL A 1 98 ? 24.672 3.107 -31.475 1.00 96.88 98 VAL A O 1
ATOM 768 N N . THR A 1 99 ? 25.351 1.707 -29.853 1.00 95.88 99 THR A N 1
ATOM 769 C CA . THR A 1 99 ? 26.723 1.545 -30.339 1.00 95.88 99 THR A CA 1
ATOM 770 C C . THR A 1 99 ? 27.023 0.063 -30.468 1.00 95.88 99 THR A C 1
ATOM 772 O O . THR A 1 99 ? 26.920 -0.686 -29.498 1.00 95.88 99 THR A O 1
ATOM 775 N N . LYS A 1 100 ? 27.415 -0.387 -31.659 1.00 94.62 100 LYS A N 1
ATOM 776 C CA . LYS A 1 100 ? 27.795 -1.787 -31.861 1.00 94.62 100 LYS A CA 1
ATOM 777 C C . LYS A 1 100 ? 29.149 -2.065 -31.203 1.00 94.62 100 LYS A C 1
ATOM 779 O O . LYS A 1 100 ? 30.104 -1.321 -31.419 1.00 94.62 100 LYS A O 1
ATOM 784 N N . ALA A 1 101 ? 29.234 -3.153 -30.443 1.00 95.25 101 ALA A N 1
ATOM 785 C CA . ALA A 1 101 ? 30.497 -3.618 -29.880 1.00 95.25 101 ALA A CA 1
ATOM 786 C C . ALA A 1 101 ? 31.465 -4.076 -30.984 1.00 95.25 101 ALA A C 1
ATOM 788 O O . ALA A 1 101 ? 31.054 -4.631 -32.007 1.00 95.25 101 ALA A O 1
ATOM 789 N N . THR A 1 102 ? 32.760 -3.876 -30.757 1.00 93.44 102 THR A N 1
ATOM 790 C CA . THR A 1 102 ? 33.850 -4.363 -31.613 1.00 93.44 102 THR A CA 1
ATOM 791 C C . THR A 1 102 ? 34.805 -5.233 -30.799 1.00 93.44 102 THR A C 1
ATOM 793 O O . THR A 1 102 ? 34.610 -5.431 -29.602 1.00 93.44 102 THR A O 1
ATOM 796 N N . THR A 1 103 ? 35.859 -5.762 -31.424 1.00 90.12 103 THR A N 1
ATOM 797 C CA . THR A 1 103 ? 36.891 -6.534 -30.711 1.00 90.12 103 THR A CA 1
ATOM 798 C C . THR A 1 103 ? 37.750 -5.693 -29.769 1.00 90.12 103 THR A C 1
ATOM 800 O O . THR A 1 103 ? 38.397 -6.220 -28.865 1.00 90.12 103 THR A O 1
ATOM 803 N N . THR A 1 104 ? 37.743 -4.375 -29.959 1.00 90.94 104 THR A N 1
ATOM 804 C CA . THR A 1 104 ? 38.571 -3.426 -29.208 1.00 90.94 104 THR A CA 1
ATOM 805 C C . THR A 1 104 ? 37.759 -2.448 -28.369 1.00 90.94 104 THR A C 1
ATOM 807 O O . THR A 1 104 ? 38.322 -1.826 -27.472 1.00 90.94 104 THR A O 1
ATOM 810 N N . LYS A 1 105 ? 36.453 -2.305 -28.628 1.00 92.94 105 LYS A N 1
ATOM 811 C CA . LYS A 1 105 ? 35.570 -1.361 -27.938 1.00 92.94 105 LYS A CA 1
ATOM 812 C C . LYS A 1 105 ? 34.265 -2.032 -27.534 1.00 92.94 105 LYS A C 1
ATOM 814 O O . LYS A 1 105 ? 33.663 -2.767 -28.315 1.00 92.94 105 LYS A O 1
ATOM 819 N N . GLU A 1 106 ? 33.821 -1.747 -26.320 1.00 95.94 106 GLU A N 1
ATOM 820 C CA . GLU A 1 106 ? 32.480 -2.105 -25.868 1.00 95.94 106 GLU A CA 1
ATOM 821 C C . GLU A 1 106 ? 31.422 -1.342 -26.676 1.00 95.94 106 GLU A C 1
ATOM 823 O O . GLU A 1 106 ? 31.665 -0.245 -27.185 1.00 95.94 106 GLU A O 1
ATOM 828 N N . GLY A 1 107 ? 30.256 -1.958 -26.826 1.00 95.81 107 GLY A N 1
ATOM 829 C CA . GLY A 1 107 ? 29.070 -1.331 -27.391 1.00 95.81 107 GLY A CA 1
ATOM 830 C C . GLY A 1 107 ? 28.119 -0.859 -26.298 1.00 95.81 107 GLY A C 1
ATOM 831 O O . GLY A 1 107 ? 28.358 -1.038 -25.106 1.00 95.81 107 GLY A O 1
ATOM 832 N N . SER A 1 108 ? 26.986 -0.308 -26.703 1.00 96.56 108 SER A N 1
ATOM 833 C CA . SER A 1 108 ? 25.911 0.072 -25.796 1.00 96.56 108 SER A CA 1
ATOM 834 C C . SER A 1 108 ? 24.554 -0.184 -26.426 1.00 96.56 108 SER A C 1
ATOM 836 O O . SER A 1 108 ? 24.379 -0.128 -27.647 1.00 96.56 108 SER A O 1
ATOM 838 N N . LYS A 1 109 ? 23.580 -0.453 -25.568 1.00 97.00 109 LYS A N 1
ATOM 839 C CA . LYS A 1 109 ? 22.168 -0.527 -25.908 1.00 97.00 109 LYS A CA 1
ATOM 840 C C . LYS A 1 109 ? 21.350 0.302 -24.934 1.00 97.00 109 LYS A C 1
ATOM 842 O O . LYS A 1 109 ? 21.767 0.533 -23.802 1.00 97.00 109 LYS A O 1
ATOM 847 N N . GLU A 1 110 ? 20.188 0.739 -25.382 1.00 97.81 110 GLU A N 1
ATOM 848 C CA . GLU A 1 110 ? 19.231 1.481 -24.574 1.00 97.81 110 GLU A CA 1
ATOM 849 C C . GLU A 1 110 ? 17.819 0.948 -24.781 1.00 97.81 110 GLU A C 1
ATOM 851 O O . GLU A 1 110 ? 17.520 0.390 -25.831 1.00 97.81 110 GLU A O 1
ATOM 856 N N . ARG A 1 111 ? 16.943 1.132 -23.800 1.00 97.56 111 ARG A N 1
ATOM 857 C CA . ARG A 1 111 ? 15.504 0.895 -23.939 1.00 97.56 111 ARG A CA 1
ATOM 858 C C . ARG A 1 111 ? 14.728 2.000 -23.250 1.00 97.56 111 ARG A C 1
ATOM 860 O O . ARG A 1 111 ? 15.255 2.665 -22.360 1.00 97.56 111 ARG A O 1
ATOM 867 N N . VAL A 1 112 ? 13.492 2.215 -23.683 1.00 97.19 112 VAL A N 1
ATOM 868 C CA . VAL A 1 112 ? 12.643 3.302 -23.183 1.00 97.19 112 VAL A CA 1
ATOM 869 C C . VAL A 1 112 ? 11.306 2.741 -22.735 1.00 97.19 112 VAL A C 1
ATOM 871 O O . VAL A 1 112 ? 10.719 1.908 -23.426 1.00 97.19 112 VAL A O 1
ATOM 874 N N . CYS A 1 113 ? 10.836 3.174 -21.569 1.00 97.25 113 CYS A N 1
ATOM 875 C CA . CYS A 1 113 ? 9.531 2.788 -21.063 1.00 97.25 113 CYS A CA 1
ATOM 876 C C . CYS A 1 113 ? 8.423 3.515 -21.839 1.00 97.25 113 CYS A C 1
ATOM 878 O O . CYS A 1 113 ? 8.440 4.742 -21.937 1.00 97.25 113 CYS A O 1
ATOM 880 N N . SER A 1 114 ? 7.435 2.776 -22.344 1.00 95.50 114 SER A N 1
ATOM 881 C CA . SER A 1 114 ? 6.294 3.313 -23.099 1.00 95.50 114 SER A CA 1
ATOM 882 C C . SER A 1 114 ? 5.372 4.192 -22.247 1.00 95.50 114 SER A C 1
ATOM 884 O O . SER A 1 114 ? 4.703 5.077 -22.774 1.00 95.50 114 SER A O 1
ATOM 886 N N . ILE A 1 115 ? 5.352 3.969 -20.929 1.00 93.44 115 ILE A N 1
ATOM 887 C CA . ILE A 1 115 ? 4.451 4.653 -19.996 1.00 93.44 115 ILE A CA 1
ATOM 888 C C . ILE A 1 115 ? 5.073 5.948 -19.463 1.00 93.44 115 ILE A C 1
ATOM 890 O O . ILE A 1 115 ? 4.433 6.996 -19.497 1.00 93.44 115 ILE A O 1
ATOM 894 N N . CYS A 1 116 ? 6.301 5.893 -18.934 1.00 94.31 116 CYS A N 1
ATOM 895 C CA . CYS A 1 116 ? 6.931 7.047 -18.275 1.00 94.31 116 CYS A CA 1
ATOM 896 C C . CYS A 1 116 ? 8.059 7.709 -19.075 1.00 94.31 116 CYS A C 1
ATOM 898 O O . CYS A 1 116 ? 8.559 8.747 -18.643 1.00 94.31 116 CYS A O 1
ATOM 900 N N . GLY A 1 117 ? 8.487 7.123 -20.198 1.00 94.62 117 GLY A N 1
ATOM 901 C CA . GLY A 1 117 ? 9.603 7.632 -21.000 1.00 94.62 117 GLY A CA 1
ATOM 902 C C . GLY A 1 117 ? 10.982 7.460 -20.356 1.00 94.62 117 GLY A C 1
ATOM 903 O O . GLY A 1 117 ? 11.963 7.993 -20.869 1.00 94.62 117 GLY A O 1
ATOM 904 N N . GLU A 1 118 ? 11.079 6.738 -19.236 1.00 95.62 118 GLU A N 1
ATOM 905 C CA . GLU A 1 118 ? 12.359 6.448 -18.595 1.00 95.62 118 GLU A CA 1
ATOM 906 C C . GLU A 1 118 ? 13.249 5.630 -19.526 1.00 95.62 118 GLU A C 1
ATOM 908 O O . GLU A 1 118 ? 12.792 4.669 -20.148 1.00 95.62 118 GLU A O 1
ATOM 913 N N . LYS A 1 119 ? 14.512 6.043 -19.634 1.00 96.19 119 LYS A N 1
ATOM 914 C CA . LYS A 1 119 ? 15.508 5.407 -20.484 1.00 96.19 119 LYS A CA 1
ATOM 915 C C . LYS A 1 119 ? 16.489 4.630 -19.620 1.00 96.19 119 LYS A C 1
ATOM 917 O O . LYS A 1 119 ? 17.137 5.204 -18.750 1.00 96.19 119 LYS A O 1
ATOM 922 N N . GLU A 1 120 ? 16.641 3.352 -19.929 1.00 97.06 120 GLU A N 1
ATOM 923 C CA . GLU A 1 120 ? 17.654 2.481 -19.344 1.00 97.06 120 GLU A CA 1
ATOM 924 C C . GLU A 1 120 ? 18.756 2.227 -20.374 1.00 97.06 120 GLU A C 1
ATOM 926 O O . GLU A 1 120 ? 18.470 2.013 -21.554 1.00 97.06 120 GLU A O 1
ATOM 931 N N . THR A 1 121 ? 20.016 2.248 -19.944 1.00 96.56 121 THR A N 1
ATOM 932 C CA . THR A 1 121 ? 21.176 1.972 -20.798 1.00 96.56 121 THR A CA 1
ATOM 933 C C . THR A 1 121 ? 21.993 0.819 -20.232 1.00 96.56 121 THR A C 1
ATOM 935 O O . THR A 1 121 ? 22.154 0.680 -19.022 1.00 96.56 121 THR A O 1
ATOM 938 N N . ALA A 1 122 ? 22.517 -0.025 -21.118 1.00 97.12 122 ALA A N 1
ATOM 939 C CA . ALA A 1 122 ? 23.368 -1.150 -20.761 1.00 97.12 122 ALA A CA 1
ATOM 940 C C . ALA A 1 122 ? 24.555 -1.261 -21.722 1.00 97.12 122 ALA A C 1
ATOM 942 O O . ALA A 1 122 ? 24.448 -0.975 -22.918 1.00 97.12 122 ALA A O 1
ATOM 943 N N . VAL A 1 123 ? 25.696 -1.700 -21.195 1.00 97.31 123 VAL A N 1
ATOM 944 C CA . VAL A 1 123 ? 26.912 -1.944 -21.979 1.00 97.31 123 VAL A CA 1
ATOM 945 C C . VAL A 1 123 ? 26.814 -3.306 -22.663 1.00 97.31 123 VAL A C 1
ATOM 947 O O . VAL A 1 123 ? 26.374 -4.290 -22.069 1.00 97.31 123 VAL A O 1
ATOM 950 N N . ILE A 1 124 ? 27.232 -3.367 -23.924 1.00 94.81 124 ILE A N 1
ATOM 951 C CA . ILE A 1 124 ? 27.429 -4.615 -24.660 1.00 94.81 124 ILE A CA 1
ATOM 952 C C . ILE A 1 124 ? 28.921 -4.923 -24.605 1.00 94.81 124 ILE A C 1
ATOM 954 O O . ILE A 1 124 ? 29.733 -4.130 -25.085 1.00 94.81 124 ILE A O 1
ATOM 958 N N . ALA A 1 125 ? 29.288 -6.070 -24.038 1.00 94.44 125 ALA A N 1
ATOM 959 C CA . ALA A 1 125 ? 30.684 -6.480 -23.954 1.00 94.44 125 ALA A CA 1
ATOM 960 C C . ALA A 1 125 ? 31.356 -6.497 -25.341 1.00 94.44 125 ALA A C 1
ATOM 962 O O . ALA A 1 125 ? 30.722 -6.801 -26.356 1.00 94.44 125 ALA A O 1
ATOM 963 N N . LYS A 1 126 ? 32.655 -6.180 -25.374 1.00 92.94 126 LYS A N 1
ATOM 964 C CA . LYS A 1 126 ? 33.479 -6.292 -26.585 1.00 92.94 126 LYS A CA 1
ATOM 965 C C . LYS A 1 126 ? 33.409 -7.707 -27.165 1.00 92.94 126 LYS A C 1
ATOM 967 O O . LYS A 1 126 ? 33.333 -8.692 -26.432 1.00 92.94 126 LYS A O 1
ATOM 972 N N . LEU A 1 127 ? 33.481 -7.807 -28.485 1.00 88.69 127 LEU A N 1
ATOM 973 C CA . LEU A 1 127 ? 33.512 -9.094 -29.172 1.00 88.69 127 LEU A CA 1
ATOM 974 C C . LEU A 1 127 ? 34.856 -9.775 -28.878 1.00 88.69 127 LEU A C 1
ATOM 976 O O . LEU A 1 127 ? 35.911 -9.181 -29.082 1.00 88.69 127 LEU A O 1
ATOM 980 N N . SER A 1 128 ? 34.860 -11.008 -28.383 1.00 76.75 128 SER A N 1
ATOM 981 C CA . SER A 1 128 ? 36.112 -11.748 -28.225 1.00 76.75 128 SER A CA 1
ATOM 982 C C . SER A 1 128 ? 36.667 -12.103 -29.606 1.00 76.75 128 SER A C 1
ATOM 984 O O . SER A 1 128 ? 35.980 -12.724 -30.416 1.00 76.75 128 SER A O 1
ATOM 986 N N . ALA A 1 129 ? 37.902 -11.691 -29.888 1.00 63.75 129 ALA A N 1
ATOM 987 C CA . ALA A 1 129 ? 38.637 -12.165 -31.049 1.00 63.75 129 ALA A CA 1
ATOM 988 C C . ALA A 1 129 ? 39.203 -13.554 -30.731 1.00 63.75 129 ALA A C 1
ATOM 990 O O . ALA A 1 129 ? 40.235 -13.647 -30.077 1.00 63.75 129 ALA A O 1
ATOM 991 N N . ASP A 1 130 ? 38.542 -14.610 -31.195 1.00 58.16 130 ASP A N 1
ATOM 992 C CA . ASP A 1 130 ? 39.233 -15.869 -31.490 1.00 58.16 130 ASP A CA 1
ATOM 993 C C . ASP A 1 130 ? 39.446 -15.968 -33.013 1.00 58.16 130 ASP A C 1
ATOM 995 O O . ASP A 1 130 ? 38.610 -15.476 -33.782 1.00 58.16 130 ASP A O 1
ATOM 999 N N . PRO A 1 131 ? 40.594 -16.496 -33.481 1.00 49.91 131 PRO A N 1
ATOM 1000 C CA . PRO A 1 131 ? 41.092 -16.266 -34.832 1.00 49.91 131 PRO A CA 1
ATOM 1001 C C . PRO A 1 131 ? 40.307 -17.058 -35.885 1.00 49.91 131 PRO A C 1
ATOM 1003 O O . PRO A 1 131 ? 39.884 -18.193 -35.677 1.00 49.91 131 PRO A O 1
ATOM 1006 N N . ALA A 1 132 ? 40.135 -16.434 -37.048 1.00 44.28 132 ALA A N 1
ATOM 1007 C CA . ALA A 1 132 ? 39.366 -16.926 -38.182 1.00 44.28 132 ALA A CA 1
ATOM 1008 C C . ALA A 1 132 ? 39.755 -18.335 -38.679 1.00 44.28 132 ALA A C 1
ATOM 1010 O O . ALA A 1 132 ? 40.933 -18.662 -38.821 1.00 44.28 132 ALA A O 1
ATOM 1011 N N . LYS A 1 133 ? 38.754 -19.072 -39.173 1.00 32.03 133 LYS A N 1
ATOM 1012 C CA . LYS A 1 133 ? 38.869 -19.773 -40.463 1.00 32.03 133 LYS A CA 1
ATOM 1013 C C . LYS A 1 133 ? 37.634 -19.436 -41.331 1.00 32.03 133 LYS A C 1
ATOM 1015 O O . LYS A 1 133 ? 36.548 -19.335 -40.764 1.00 32.03 133 LYS A O 1
ATOM 1020 N N . PRO A 1 134 ? 37.774 -19.171 -42.650 1.00 46.34 134 PRO A N 1
ATOM 1021 C CA . PRO A 1 134 ? 36.791 -18.397 -43.417 1.00 46.34 134 PRO A CA 1
ATOM 1022 C C . PRO A 1 134 ? 35.759 -19.238 -44.192 1.00 46.34 134 PRO A C 1
ATOM 1024 O O . PRO A 1 134 ? 36.042 -20.371 -44.576 1.00 46.34 134 PRO A O 1
ATOM 1027 N N . GLY A 1 135 ? 34.637 -18.577 -44.521 1.00 33.16 135 GLY A N 1
ATOM 1028 C CA . GLY A 1 135 ? 33.662 -18.917 -45.576 1.00 33.16 135 GLY A CA 1
ATOM 1029 C C . GLY A 1 135 ? 32.505 -19.806 -45.099 1.00 33.16 135 GLY A C 1
ATOM 1030 O O . GLY A 1 135 ? 32.740 -20.783 -44.409 1.00 33.16 135 GLY A O 1
ATOM 1031 N N . ASN A 1 136 ? 31.233 -19.580 -45.423 1.00 33.88 136 ASN A N 1
ATOM 1032 C CA . ASN A 1 136 ? 30.613 -18.754 -46.455 1.00 33.88 136 ASN A CA 1
ATOM 1033 C C . ASN A 1 136 ? 29.122 -18.563 -46.094 1.00 33.88 136 ASN A C 1
ATOM 1035 O O . ASN A 1 136 ? 28.496 -19.462 -45.532 1.00 33.88 136 ASN A O 1
ATOM 1039 N N . THR A 1 137 ? 28.554 -17.412 -46.440 1.00 44.16 137 THR A N 1
ATOM 1040 C CA . THR A 1 137 ? 27.111 -17.232 -46.625 1.00 44.16 137 THR A CA 1
ATOM 1041 C C . THR A 1 137 ? 26.600 -18.223 -47.665 1.00 44.16 137 THR A C 1
ATOM 1043 O O . THR A 1 137 ? 27.087 -18.192 -48.782 1.00 44.16 137 THR A O 1
ATOM 1046 N N . ASP A 1 138 ? 25.645 -19.076 -47.301 1.00 36.06 138 ASP A N 1
ATOM 1047 C CA . ASP A 1 138 ? 24.494 -19.442 -48.134 1.00 36.06 138 ASP A CA 1
ATOM 1048 C C . ASP A 1 138 ? 23.541 -20.314 -47.308 1.00 36.06 138 ASP A C 1
ATOM 1050 O O . ASP A 1 138 ? 23.817 -21.464 -46.969 1.00 36.06 138 ASP A O 1
ATOM 1054 N N . ASN A 1 139 ? 22.381 -19.744 -46.981 1.00 44.66 139 ASN A N 1
ATOM 1055 C CA . ASN A 1 139 ? 21.218 -20.514 -46.573 1.00 44.66 139 ASN A CA 1
ATOM 1056 C C . ASN A 1 139 ? 20.692 -21.263 -47.807 1.00 44.66 139 ASN A C 1
ATOM 1058 O O . ASN A 1 139 ? 19.961 -20.694 -48.619 1.00 44.66 139 ASN A O 1
ATOM 1062 N N . LYS A 1 140 ? 21.051 -22.542 -47.941 1.00 32.00 140 LYS A N 1
ATOM 1063 C CA . LYS A 1 140 ? 20.301 -23.497 -48.759 1.00 32.00 140 LYS A CA 1
ATOM 1064 C C . LYS A 1 140 ? 20.210 -24.849 -48.054 1.00 32.00 140 LYS A C 1
ATOM 1066 O O . LYS A 1 140 ? 21.164 -25.609 -48.007 1.00 32.00 140 LYS A O 1
ATOM 1071 N N . ASN A 1 141 ? 19.001 -25.094 -47.559 1.00 28.67 141 ASN A N 1
ATOM 1072 C CA . ASN A 1 141 ? 18.272 -26.360 -47.555 1.00 28.67 141 ASN A CA 1
ATOM 1073 C C . ASN A 1 141 ? 18.951 -27.617 -46.965 1.00 28.67 141 ASN A C 1
ATOM 1075 O O . ASN A 1 141 ? 19.742 -28.278 -47.620 1.00 28.67 141 ASN A O 1
ATOM 1079 N N . ASN A 1 142 ? 18.467 -27.968 -45.770 1.00 28.33 142 ASN A N 1
ATOM 1080 C CA . ASN A 1 142 ? 17.768 -29.219 -45.436 1.00 28.33 142 ASN A CA 1
ATOM 1081 C C . ASN A 1 142 ? 18.482 -30.592 -45.564 1.00 28.33 142 ASN A C 1
ATOM 1083 O O . ASN A 1 142 ? 19.082 -30.923 -46.575 1.00 28.33 142 ASN A O 1
ATOM 1087 N N . THR A 1 143 ? 18.198 -31.406 -44.531 1.00 29.47 143 THR A N 1
ATOM 1088 C CA . THR A 1 143 ? 18.186 -32.884 -44.441 1.00 29.47 143 THR A CA 1
ATOM 1089 C C . THR A 1 143 ? 19.531 -33.623 -44.492 1.00 29.47 143 THR A C 1
ATOM 1091 O O . THR A 1 143 ? 20.144 -33.778 -45.534 1.00 29.47 143 THR A O 1
ATOM 1094 N N . ASP A 1 144 ? 20.012 -34.135 -43.350 1.00 30.88 144 ASP A N 1
ATOM 1095 C CA . ASP A 1 144 ? 19.676 -35.487 -42.870 1.00 30.88 144 ASP A CA 1
ATOM 1096 C C . ASP A 1 144 ? 20.558 -35.961 -41.688 1.00 30.88 144 ASP A C 1
ATOM 1098 O O . ASP A 1 144 ? 21.780 -35.883 -41.694 1.00 30.88 144 ASP A O 1
ATOM 1102 N N . ASN A 1 145 ? 19.871 -36.524 -40.690 1.00 29.31 145 ASN A N 1
ATOM 1103 C CA . ASN A 1 145 ? 20.207 -37.755 -39.963 1.00 29.31 145 ASN A CA 1
ATOM 1104 C C . ASN A 1 145 ? 21.538 -37.888 -39.161 1.00 29.31 145 ASN A C 1
ATOM 1106 O O . ASN A 1 145 ? 22.574 -38.298 -39.667 1.00 29.31 145 ASN A O 1
ATOM 1110 N N . LYS A 1 146 ? 21.377 -37.788 -37.826 1.00 29.38 146 LYS A N 1
ATOM 1111 C CA . LYS A 1 146 ? 21.761 -38.800 -36.802 1.00 29.38 146 LYS A CA 1
ATOM 1112 C C . LYS A 1 146 ? 23.247 -39.170 -36.644 1.00 29.38 146 LYS A C 1
ATOM 1114 O O . LYS A 1 146 ? 23.796 -39.905 -37.451 1.00 29.38 146 LYS A O 1
ATOM 1119 N N . LYS A 1 147 ? 23.787 -38.933 -35.434 1.00 26.92 147 LYS A N 1
ATOM 1120 C CA . LYS A 1 147 ? 23.955 -39.955 -34.361 1.00 26.92 147 LYS A CA 1
ATOM 1121 C C . LYS A 1 147 ? 24.773 -39.415 -33.167 1.00 26.92 147 LYS A C 1
ATOM 1123 O O . LYS A 1 147 ? 25.966 -39.199 -33.284 1.00 26.92 147 LYS A O 1
ATOM 1128 N N . ASN A 1 148 ? 24.086 -39.288 -32.025 1.00 27.14 148 ASN A N 1
ATOM 1129 C CA . ASN A 1 148 ? 24.460 -39.713 -30.661 1.00 27.14 148 ASN A CA 1
ATOM 1130 C C . ASN A 1 148 ? 25.911 -39.517 -30.166 1.00 27.14 148 ASN A C 1
ATOM 1132 O O . ASN A 1 148 ? 26.784 -40.226 -30.642 1.00 27.14 148 ASN A O 1
ATOM 1136 N N . THR A 1 149 ? 26.088 -38.803 -29.042 1.00 27.34 149 THR A N 1
ATOM 1137 C CA . THR A 1 149 ? 26.517 -39.422 -27.761 1.00 27.34 149 THR A CA 1
ATOM 1138 C C . THR A 1 149 ? 26.303 -38.510 -26.542 1.00 27.34 149 THR A C 1
ATOM 1140 O O . THR A 1 149 ? 26.604 -37.324 -26.562 1.00 27.34 149 THR A O 1
ATOM 1143 N N . LYS A 1 150 ? 25.754 -39.142 -25.496 1.00 30.80 150 LYS A N 1
ATOM 1144 C CA . LYS A 1 150 ? 25.369 -38.710 -24.138 1.00 30.80 150 LYS A CA 1
ATOM 1145 C C . LYS A 1 150 ? 26.483 -38.070 -23.290 1.00 30.80 150 LYS A C 1
ATOM 1147 O O . LYS A 1 150 ? 27.615 -38.523 -23.386 1.00 30.80 150 LYS A O 1
ATOM 1152 N N . SER A 1 151 ? 26.101 -37.216 -22.325 1.00 27.39 151 SER A N 1
ATOM 1153 C CA . SER A 1 151 ? 26.440 -37.336 -20.878 1.00 27.39 151 SER A CA 1
ATOM 1154 C C . SER A 1 151 ? 25.771 -36.193 -20.071 1.00 27.39 151 SER A C 1
ATOM 1156 O O . SER A 1 151 ? 26.137 -35.039 -20.240 1.00 27.39 151 SER A O 1
ATOM 1158 N N . SER A 1 152 ? 24.640 -36.450 -19.393 1.00 36.00 152 SER A N 1
ATOM 1159 C CA . SER A 1 152 ? 24.482 -36.545 -17.911 1.00 36.00 152 SER A CA 1
ATOM 1160 C C . SER A 1 152 ? 23.938 -35.249 -17.266 1.00 36.00 152 SER A C 1
ATOM 1162 O O . SER A 1 152 ? 24.664 -34.278 -17.135 1.00 36.00 152 SER A O 1
ATOM 1164 N N . THR A 1 153 ? 22.615 -35.141 -17.056 1.00 30.75 153 THR A N 1
ATOM 1165 C CA . THR A 1 153 ? 21.888 -35.299 -15.759 1.00 30.75 153 THR A CA 1
ATOM 1166 C C . THR A 1 153 ? 22.141 -34.128 -14.794 1.00 30.75 153 THR A C 1
ATOM 1168 O O . THR A 1 153 ? 23.264 -33.956 -14.352 1.00 30.75 153 THR A O 1
ATOM 1171 N N . VAL A 1 154 ? 21.149 -33.277 -14.484 1.00 38.16 154 VAL A N 1
ATOM 1172 C CA . VAL A 1 154 ? 20.186 -33.465 -13.370 1.00 38.16 154 VAL A CA 1
ATOM 1173 C C . VAL A 1 154 ? 18.746 -33.085 -13.765 1.00 38.16 154 VAL A C 1
ATOM 1175 O O . VAL A 1 154 ? 18.514 -32.104 -14.465 1.00 38.16 154 VAL A O 1
ATOM 1178 N N . LYS A 1 155 ? 17.786 -33.898 -13.300 1.00 42.91 155 LYS A N 1
ATOM 1179 C CA . LYS A 1 155 ? 16.328 -33.705 -13.369 1.00 42.91 155 LYS A CA 1
ATOM 1180 C C . LYS A 1 155 ? 15.799 -33.096 -12.067 1.00 42.91 155 LYS A C 1
ATOM 1182 O O . LYS A 1 155 ? 16.240 -33.545 -11.016 1.00 42.91 155 LYS A O 1
ATOM 1187 N N . THR A 1 156 ? 14.771 -32.256 -12.184 1.00 35.38 156 THR A N 1
ATOM 1188 C CA . THR A 1 156 ? 13.440 -32.329 -11.524 1.00 35.38 156 THR A CA 1
ATOM 1189 C C . THR A 1 156 ? 12.623 -31.176 -12.131 1.00 35.38 156 THR A C 1
ATOM 1191 O O . THR A 1 156 ? 13.094 -30.047 -12.138 1.00 35.38 156 THR A O 1
ATOM 1194 N N . GLY A 1 157 ? 11.556 -31.404 -12.901 1.00 39.03 157 GLY A N 1
ATOM 1195 C CA . GLY A 1 157 ? 10.253 -31.954 -12.489 1.00 39.03 157 GLY A CA 1
ATOM 1196 C C . GLY A 1 157 ? 9.346 -30.752 -12.164 1.00 39.03 157 GLY A C 1
ATOM 1197 O O . GLY A 1 157 ? 9.760 -29.895 -11.399 1.00 39.03 157 GLY A O 1
ATOM 1198 N N . ASP A 1 158 ? 8.169 -30.514 -12.727 1.00 41.56 158 ASP A N 1
ATOM 1199 C CA . ASP A 1 158 ? 7.329 -31.265 -13.643 1.00 41.56 158 ASP A CA 1
ATOM 1200 C C . ASP A 1 158 ? 6.489 -30.286 -14.477 1.00 41.56 158 ASP A C 1
ATOM 1202 O O . ASP A 1 158 ? 6.246 -29.131 -14.128 1.00 41.56 158 ASP A O 1
ATOM 1206 N N . THR A 1 159 ? 6.059 -30.813 -15.612 1.00 43.53 159 THR A N 1
ATOM 1207 C CA . THR A 1 159 ? 5.064 -30.321 -16.560 1.00 43.53 159 THR A CA 1
ATOM 1208 C C . THR A 1 159 ? 3.752 -29.864 -15.923 1.00 43.53 159 THR A C 1
ATOM 1210 O O . THR A 1 159 ? 3.205 -30.596 -15.107 1.00 43.53 159 THR A O 1
ATOM 1213 N N . MET A 1 160 ? 3.144 -28.800 -16.462 1.00 47.38 160 MET A N 1
ATOM 1214 C CA . MET A 1 160 ? 1.685 -28.748 -16.621 1.00 47.38 160 MET A CA 1
ATOM 1215 C C . MET A 1 160 ? 1.316 -28.224 -18.013 1.00 47.38 160 MET A C 1
ATOM 1217 O O . MET A 1 160 ? 1.423 -27.038 -18.312 1.00 47.38 160 MET A O 1
ATOM 1221 N N . ASN A 1 161 ? 0.857 -29.148 -18.859 1.00 50.41 161 ASN A N 1
ATOM 1222 C CA . ASN A 1 161 ? -0.034 -28.855 -19.975 1.00 50.41 161 ASN A CA 1
ATOM 1223 C C . ASN A 1 161 ? -1.323 -28.252 -19.408 1.00 50.41 161 ASN A C 1
ATOM 1225 O O . ASN A 1 161 ? -2.045 -28.946 -18.694 1.00 50.41 161 ASN A O 1
ATOM 1229 N N . ILE A 1 162 ? -1.650 -27.013 -19.769 1.00 53.31 162 ILE A N 1
ATOM 1230 C CA . ILE A 1 162 ? -3.024 -26.514 -19.676 1.00 53.31 162 ILE A CA 1
ATOM 1231 C C . ILE A 1 162 ? -3.356 -25.846 -21.006 1.00 53.31 162 ILE A C 1
ATOM 1233 O O . ILE A 1 162 ? -3.144 -24.657 -21.224 1.00 53.31 162 ILE A O 1
ATOM 1237 N N . ALA A 1 163 ? -3.872 -26.664 -21.919 1.00 42.16 163 ALA A N 1
ATOM 1238 C CA . ALA A 1 163 ? -4.790 -26.193 -22.937 1.00 42.16 163 ALA A CA 1
ATOM 1239 C C . ALA A 1 163 ? -6.028 -25.652 -22.222 1.00 42.16 163 ALA A C 1
ATOM 1241 O O . ALA A 1 163 ? -6.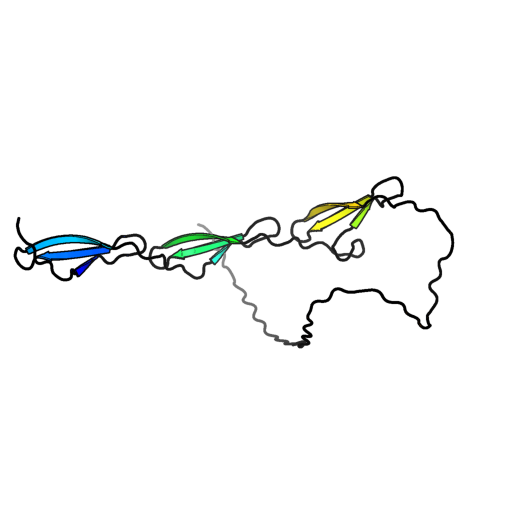584 -26.411 -21.447 1.00 42.16 163 ALA A O 1
ATOM 1242 N N . TYR A 1 164 ? -6.473 -24.417 -22.469 1.00 32.47 164 TYR A N 1
ATOM 1243 C CA . TYR A 1 164 ? -7.893 -24.063 -22.341 1.00 32.47 164 TYR A CA 1
ATOM 1244 C C . TYR A 1 164 ? -8.227 -22.751 -23.082 1.00 32.47 164 TYR A C 1
ATOM 1246 O O . TYR A 1 164 ? -7.864 -21.658 -22.669 1.00 32.47 164 TYR A O 1
ATOM 1254 N N . LEU A 1 165 ? -8.935 -22.949 -24.198 1.00 34.16 165 LEU A N 1
ATOM 1255 C CA . LEU A 1 165 ? -10.082 -22.205 -24.731 1.00 34.16 165 LEU A CA 1
ATOM 1256 C C . LEU A 1 165 ? -10.020 -20.680 -24.930 1.00 34.16 165 LEU A C 1
ATOM 1258 O O . LEU A 1 165 ? -10.226 -19.876 -24.026 1.00 34.16 165 LEU A O 1
ATOM 1262 N N . VAL A 1 166 ? -9.972 -20.328 -26.218 1.00 43.66 166 VAL A N 1
ATOM 1263 C CA . VAL A 1 166 ? -10.551 -19.113 -26.798 1.00 43.66 166 VAL A CA 1
ATOM 1264 C C . VAL A 1 166 ? -12.041 -19.046 -26.448 1.00 43.66 166 VAL A C 1
ATOM 1266 O O . VAL A 1 166 ? -12.821 -19.887 -26.894 1.00 43.66 166 VAL A O 1
ATOM 1269 N N . VAL A 1 167 ? -12.447 -18.027 -25.693 1.00 39.81 167 VAL A N 1
ATOM 1270 C CA . VAL A 1 167 ? -13.855 -17.631 -25.567 1.00 39.81 167 VAL A CA 1
ATOM 1271 C C . VAL A 1 167 ? -14.019 -16.277 -26.246 1.00 39.81 167 VAL A C 1
ATOM 1273 O O . VAL A 1 167 ? -13.683 -15.231 -25.696 1.00 39.81 167 VAL A O 1
ATOM 1276 N N . LEU A 1 168 ? -14.530 -16.321 -27.476 1.00 45.22 168 LEU A N 1
ATOM 1277 C CA . LEU A 1 168 ? -15.161 -15.186 -28.135 1.00 45.22 168 LEU A CA 1
ATOM 1278 C C . LEU A 1 168 ? -16.508 -14.935 -27.454 1.00 45.22 168 LEU A C 1
ATOM 1280 O O . LEU A 1 168 ? -17.416 -15.755 -27.571 1.00 45.22 168 LEU A O 1
ATOM 1284 N N . LEU A 1 169 ? -16.662 -13.787 -26.799 1.00 41.16 169 LEU A N 1
ATOM 1285 C CA . LEU A 1 169 ? -17.979 -13.223 -26.525 1.00 41.16 169 LEU A CA 1
ATOM 1286 C C . LEU A 1 169 ? -18.029 -11.793 -27.050 1.00 41.16 169 LEU A C 1
ATOM 1288 O O . LEU A 1 169 ? -17.559 -10.843 -26.430 1.00 41.16 169 LEU A O 1
ATOM 1292 N N . ALA A 1 170 ? -18.624 -11.684 -28.235 1.00 44.22 170 ALA A N 1
ATOM 1293 C CA . ALA A 1 170 ? -19.234 -10.465 -28.712 1.00 44.22 170 ALA A CA 1
ATOM 1294 C C . ALA A 1 170 ? -20.390 -10.087 -27.775 1.00 44.22 170 ALA A C 1
ATOM 1296 O O . ALA A 1 170 ? -21.278 -10.899 -27.519 1.00 44.22 170 ALA A O 1
ATOM 1297 N N . ALA A 1 171 ? -20.410 -8.841 -27.315 1.00 41.56 171 ALA A N 1
ATOM 1298 C CA . ALA A 1 171 ? -21.622 -8.207 -26.821 1.00 41.56 171 ALA A CA 1
ATOM 1299 C C . ALA A 1 171 ? -21.630 -6.750 -27.285 1.00 41.56 171 ALA A C 1
ATOM 1301 O O . ALA A 1 171 ? -20.965 -5.878 -26.730 1.00 41.56 171 ALA A O 1
ATOM 1302 N N . ALA A 1 172 ? -22.381 -6.528 -28.360 1.00 41.69 172 ALA A N 1
ATOM 1303 C CA . ALA A 1 172 ? -22.921 -5.233 -28.721 1.00 41.69 172 ALA A CA 1
ATOM 1304 C C . ALA A 1 172 ? -23.829 -4.717 -27.592 1.00 41.69 172 ALA A C 1
ATOM 1306 O O . ALA A 1 172 ? -24.560 -5.490 -26.977 1.00 41.69 172 ALA A O 1
ATOM 1307 N N . GLY A 1 173 ? -23.821 -3.406 -27.357 1.00 35.97 173 GLY A N 1
ATOM 1308 C CA . GLY A 1 173 ? -24.759 -2.766 -26.437 1.00 35.97 173 GLY A CA 1
ATOM 1309 C C . GLY A 1 173 ? -24.333 -1.350 -26.086 1.00 35.97 173 GLY A C 1
ATOM 1310 O O . GLY A 1 173 ? -23.654 -1.132 -25.090 1.00 35.97 173 GLY A O 1
ATOM 1311 N N . GLY A 1 174 ? -24.698 -0.387 -26.933 1.00 35.62 174 GLY A N 1
ATOM 1312 C CA . GLY A 1 174 ? -24.491 1.029 -26.654 1.00 35.62 174 GLY A CA 1
ATOM 1313 C C . GLY A 1 174 ? -25.459 1.578 -25.604 1.00 35.62 174 GLY A C 1
ATOM 1314 O O . GLY A 1 174 ? -26.555 1.060 -25.426 1.00 35.62 174 GLY A O 1
ATOM 1315 N N . ALA A 1 175 ? -25.063 2.684 -24.973 1.00 39.19 175 ALA A N 1
ATOM 1316 C CA . ALA A 1 175 ? -25.954 3.765 -24.556 1.00 39.19 175 ALA A CA 1
ATOM 1317 C C . ALA A 1 175 ? -25.106 5.013 -24.272 1.00 39.19 175 ALA A C 1
ATOM 1319 O O . ALA A 1 175 ? -24.424 5.114 -23.254 1.00 39.19 175 ALA A O 1
ATOM 1320 N N . ALA A 1 176 ? -25.139 5.963 -25.204 1.00 44.19 176 ALA A N 1
ATOM 1321 C CA . ALA A 1 176 ? -24.662 7.318 -24.987 1.00 44.19 176 ALA A CA 1
ATOM 1322 C C . ALA A 1 176 ? -25.631 8.040 -24.038 1.00 44.19 176 ALA A C 1
ATOM 1324 O O . ALA A 1 176 ? -26.824 8.127 -24.324 1.00 44.19 176 ALA A O 1
ATOM 1325 N N . VAL A 1 177 ? -25.122 8.595 -22.937 1.00 45.28 177 VAL A N 1
ATOM 1326 C CA . VAL A 1 177 ? -25.859 9.574 -22.129 1.00 45.28 177 VAL A CA 1
ATOM 1327 C C . VAL A 1 177 ? -25.206 10.934 -22.336 1.00 45.28 177 VAL A C 1
ATOM 1329 O O . VAL A 1 177 ? -24.130 11.223 -21.818 1.00 45.28 177 VAL A O 1
ATOM 1332 N N . ILE A 1 178 ? -25.875 11.770 -23.130 1.00 51.31 178 ILE A N 1
ATOM 1333 C CA . ILE A 1 178 ? -25.570 13.191 -23.287 1.00 51.31 178 ILE A CA 1
ATOM 1334 C C . ILE A 1 178 ? -26.059 13.899 -22.019 1.00 51.31 178 ILE A C 1
ATOM 1336 O O . ILE A 1 178 ? -27.258 14.101 -21.836 1.00 51.31 178 ILE A O 1
ATOM 1340 N N . ALA A 1 179 ? -25.140 14.291 -21.139 1.00 44.09 179 ALA A N 1
ATOM 1341 C CA . ALA A 1 179 ? -25.445 15.184 -20.026 1.00 44.09 179 ALA A CA 1
ATOM 1342 C C . ALA A 1 179 ? -25.217 16.641 -20.459 1.00 44.09 179 ALA A C 1
ATOM 1344 O O . ALA A 1 179 ? -24.098 17.153 -20.464 1.00 44.09 179 ALA A O 1
ATOM 1345 N N . ALA A 1 180 ? -26.305 17.316 -20.834 1.00 48.56 180 ALA A N 1
ATOM 1346 C CA . ALA A 1 180 ? -26.336 18.753 -21.071 1.00 48.56 180 ALA A CA 1
ATOM 1347 C C . ALA A 1 180 ? -26.202 19.524 -19.740 1.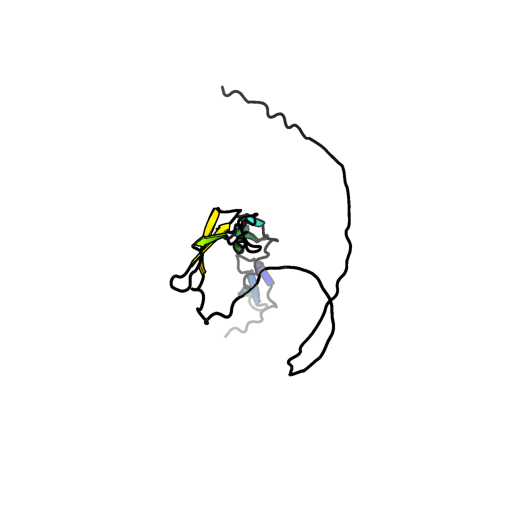00 48.56 180 ALA A C 1
ATOM 1349 O O . ALA A 1 180 ? -27.164 19.682 -18.988 1.00 48.56 180 ALA A O 1
ATOM 1350 N N . GLY A 1 181 ? -25.001 20.030 -19.452 1.00 44.72 181 GLY A N 1
ATOM 1351 C CA . GLY A 1 181 ? -24.734 20.939 -18.337 1.00 44.72 181 GLY A CA 1
ATOM 1352 C C . GLY A 1 181 ? -25.022 22.398 -18.703 1.00 44.72 181 GLY A C 1
ATOM 1353 O O . GLY A 1 181 ? -24.213 23.064 -19.346 1.00 44.72 181 GLY A O 1
ATOM 1354 N N . ARG A 1 182 ? -26.185 22.900 -18.274 1.00 50.22 182 ARG A N 1
ATOM 1355 C CA . ARG A 1 182 ? -26.611 24.312 -18.317 1.00 50.22 182 ARG A CA 1
ATOM 1356 C C . ARG A 1 182 ? -25.562 25.242 -17.678 1.00 50.22 182 ARG A C 1
ATOM 1358 O O . ARG A 1 182 ? -25.253 25.110 -16.497 1.00 50.22 182 ARG A O 1
ATOM 1365 N N . ARG A 1 183 ? -25.098 26.254 -18.424 1.00 47.03 183 ARG A N 1
ATOM 1366 C CA . ARG A 1 183 ? -24.360 27.415 -17.889 1.00 47.03 183 ARG A CA 1
ATOM 1367 C C . ARG A 1 183 ? -25.282 28.238 -16.978 1.00 47.03 183 ARG A C 1
ATOM 1369 O O . ARG A 1 183 ? -26.256 28.817 -17.458 1.00 47.03 183 ARG A O 1
ATOM 1376 N N . LYS A 1 184 ? -24.960 28.337 -15.685 1.00 51.94 184 LYS A N 1
ATOM 1377 C CA . LYS A 1 184 ? -25.471 29.404 -14.809 1.00 51.94 184 LYS A CA 1
ATOM 1378 C C . LYS A 1 184 ? -24.659 30.671 -15.089 1.00 51.94 184 LYS A C 1
ATOM 1380 O O . LYS A 1 184 ? -23.443 30.671 -14.929 1.00 51.94 184 LYS A O 1
ATOM 1385 N N . LYS A 1 185 ? -25.338 31.726 -15.542 1.00 53.03 185 LYS A N 1
ATOM 1386 C CA . LYS A 1 185 ? -24.812 33.096 -15.554 1.00 53.03 185 LYS A CA 1
ATOM 1387 C C . LYS A 1 185 ? -24.747 33.586 -14.105 1.00 53.03 185 LYS A C 1
ATOM 1389 O O . LYS A 1 185 ? -25.754 33.504 -13.402 1.00 53.03 185 LYS A O 1
ATOM 1394 N N . ASN A 1 186 ? -23.579 34.065 -13.687 1.00 51.56 186 ASN A N 1
ATOM 1395 C CA . ASN A 1 186 ? -23.433 34.840 -12.460 1.00 51.56 186 ASN A CA 1
ATOM 1396 C C . ASN A 1 186 ? -24.109 36.205 -12.642 1.00 51.56 186 ASN A C 1
ATOM 1398 O O . ASN A 1 186 ? -24.099 36.765 -13.741 1.00 51.56 186 ASN A O 1
ATOM 1402 N N . LYS A 1 187 ? -24.725 36.672 -11.559 1.00 50.62 187 LYS A N 1
ATOM 1403 C CA . LYS A 1 187 ? -25.186 38.041 -11.355 1.00 50.62 187 LYS A CA 1
ATOM 1404 C C . LYS A 1 187 ? -24.080 38.809 -10.641 1.00 50.62 187 LYS A C 1
ATOM 1406 O O . LYS A 1 187 ? -23.355 38.141 -9.868 1.00 50.62 187 LYS A O 1
#

Foldseek 3Di:
DDDFDKDPWDFPADAEQVDWTKTKIATPPPRDIDIDTHDHDHFQWDPWDWPADAEQVDWTKTWIARPGPRDIDIDTHDHDHFAWDDDPQADPNQKHWPADAEQVGKTKIWIAGPGPRDIDMDIHDHDHDDDDDDDDDDDDDDDDDDDDDDDDDDDDDDDDDDDDDDDDDDDDDDDDDDDDDDDDDDD